Protein AF-A0A259SIK1-F1 (afdb_monomer)

pLDDT: mean 79.28, std 19.84, range [36.91, 98.69]

Mean predicted aligned error: 9.82 Å

Foldseek 3Di:
DDDPPPPDPPVLQDAQEEEEDEDLCALVDPVCNVVSLVLLVVVVVVSVVVNVPGQYEYEYAPEHHGRVSNQVVQVPDPSYHYDYQFQFKFAPDPPPDPPDDDDDDPVDDPPVVPDSPRGDSYDPPDHRIDPCSLLVSLLVSLVVDHQAYEYEYEPPDPTPSSVSSVVNCVVVVRHYDYDYD

Sequence (181 aa):
MGVQEGAVSAKDAAPYRVMVTGGRIYGTDPTHGAEQRTVMLNALRGARARANGRRMVLVHGAASGADAMAARLTEHSHNAEAEAWPALWRRAEPGLFPHNTDGPRVGNLPAYYRDEALFVASHPGRGNYDKRAGFARNEAMLASGVDEVLAFFAEGAANKGTQGAVNSARRLRIPVREYRA

Structure (mmCIF, N/CA/C/O backbone):
data_AF-A0A259SIK1-F1
#
_entry.id   AF-A0A259SIK1-F1
#
loop_
_atom_site.group_PDB
_atom_site.id
_atom_site.type_symbol
_atom_site.label_atom_id
_atom_site.label_alt_id
_atom_site.label_comp_id
_atom_site.label_asym_id
_atom_site.label_entity_id
_atom_site.label_seq_id
_atom_site.pdbx_PDB_ins_code
_atom_site.Cartn_x
_atom_site.Cartn_y
_atom_site.Cartn_z
_atom_site.occupancy
_atom_site.B_iso_or_equiv
_atom_site.auth_seq_id
_atom_site.auth_comp_id
_atom_site.auth_asym_id
_atom_site.auth_atom_id
_atom_site.pdbx_PDB_model_num
ATOM 1 N N . MET A 1 1 ? -30.380 -0.668 37.869 1.00 42.47 1 MET A N 1
ATOM 2 C CA . MET A 1 1 ? -30.028 -0.064 36.567 1.00 42.47 1 MET A CA 1
ATOM 3 C C . MET A 1 1 ? -29.015 -0.979 35.905 1.00 42.47 1 MET A C 1
ATOM 5 O O . MET A 1 1 ? -27.866 -0.983 36.320 1.00 42.47 1 MET A O 1
ATOM 9 N N . GLY A 1 2 ? -29.462 -1.843 34.993 1.00 46.53 2 GLY A N 1
ATOM 10 C CA . GLY A 1 2 ? -28.561 -2.716 34.240 1.00 46.53 2 GLY A CA 1
ATOM 11 C C . GLY A 1 2 ? -27.923 -1.911 33.117 1.00 46.53 2 GLY A C 1
ATOM 12 O O . GLY A 1 2 ? -28.640 -1.373 32.276 1.00 46.53 2 GLY A O 1
ATOM 13 N N . VAL A 1 3 ? -26.600 -1.780 33.141 1.00 46.59 3 VAL A N 1
ATOM 14 C CA . VAL A 1 3 ? -25.844 -1.204 32.029 1.00 46.59 3 VAL A CA 1
ATOM 15 C C . VAL A 1 3 ? -25.947 -2.210 30.886 1.00 46.59 3 VAL A C 1
ATOM 17 O O . VAL A 1 3 ? -25.489 -3.341 31.022 1.00 46.59 3 VAL A O 1
ATOM 20 N N . GLN A 1 4 ? -26.624 -1.842 29.799 1.00 44.25 4 GLN A N 1
ATOM 21 C CA . GLN A 1 4 ? -26.607 -2.642 28.580 1.00 44.25 4 GLN A CA 1
ATOM 22 C C . GLN A 1 4 ? -25.191 -2.564 28.004 1.00 44.25 4 GLN A C 1
ATOM 24 O O . GLN A 1 4 ? -24.782 -1.518 27.501 1.00 44.25 4 GLN A O 1
ATOM 29 N N . GLU A 1 5 ? -24.436 -3.656 28.112 1.00 51.22 5 GLU A N 1
ATOM 30 C CA . GLU A 1 5 ? -23.213 -3.857 27.340 1.00 51.22 5 GLU A CA 1
ATOM 31 C C . GLU A 1 5 ? -23.599 -3.841 25.858 1.00 51.22 5 GLU A C 1
ATOM 33 O O . GLU A 1 5 ? -24.210 -4.774 25.335 1.00 51.22 5 GLU A O 1
ATOM 38 N N . GLY A 1 6 ? -23.327 -2.716 25.195 1.00 55.22 6 GLY A N 1
ATOM 39 C CA . GLY A 1 6 ? -23.571 -2.561 23.770 1.00 55.22 6 GLY A CA 1
ATOM 40 C C . GLY A 1 6 ? -22.741 -3.584 23.008 1.00 55.22 6 GLY A C 1
ATOM 41 O O . GLY A 1 6 ? -21.514 -3.563 23.082 1.00 55.22 6 GLY A O 1
ATOM 42 N N . ALA A 1 7 ? -23.411 -4.484 22.289 1.00 57.06 7 ALA A N 1
ATOM 43 C CA . ALA A 1 7 ? -22.756 -5.444 21.416 1.00 57.06 7 ALA A CA 1
ATOM 44 C C . ALA A 1 7 ? -21.836 -4.695 20.440 1.00 57.06 7 ALA A C 1
ATOM 46 O O . ALA A 1 7 ? -22.297 -3.932 19.589 1.00 57.06 7 ALA A O 1
ATOM 47 N N . VAL A 1 8 ? -20.528 -4.898 20.586 1.00 59.31 8 VAL A N 1
ATOM 48 C CA . VAL A 1 8 ? -19.526 -4.405 19.641 1.00 59.31 8 VAL A CA 1
ATOM 49 C C . VAL A 1 8 ? -19.845 -5.034 18.283 1.00 59.31 8 VAL A C 1
ATOM 51 O O . VAL A 1 8 ? -19.980 -6.254 18.178 1.00 59.31 8 VAL A O 1
ATOM 54 N N . SER A 1 9 ? -20.029 -4.211 17.248 1.00 62.41 9 SER A N 1
ATOM 55 C CA . SER A 1 9 ? -20.343 -4.694 15.899 1.00 62.41 9 SER A CA 1
ATOM 56 C C . SER A 1 9 ? -19.283 -5.697 15.435 1.00 62.41 9 SER A C 1
ATOM 58 O O . SER A 1 9 ? -18.095 -5.514 15.690 1.00 62.41 9 SER A O 1
ATOM 60 N N . ALA A 1 10 ? -19.674 -6.734 14.685 1.00 61.47 10 ALA A N 1
ATOM 61 C CA . ALA A 1 10 ? -18.731 -7.710 14.125 1.00 61.47 10 ALA A CA 1
ATOM 62 C C . ALA A 1 10 ? -17.601 -7.050 13.302 1.00 61.47 10 ALA A C 1
ATOM 64 O O . ALA A 1 10 ? -16.490 -7.573 13.224 1.00 61.47 10 ALA A O 1
ATOM 65 N N . LYS A 1 11 ? -17.860 -5.864 12.732 1.00 61.16 11 LYS A N 1
ATOM 66 C CA . LYS A 1 11 ? -16.856 -5.059 12.024 1.00 61.16 11 LYS A CA 1
ATOM 67 C C . LYS A 1 11 ? -15.811 -4.445 12.962 1.00 61.16 11 LYS A C 1
ATOM 69 O O . LYS A 1 11 ? -14.654 -4.322 12.574 1.00 61.16 11 LYS A O 1
ATOM 74 N N . ASP A 1 12 ? -16.200 -4.099 14.182 1.00 66.69 12 ASP A N 1
ATOM 75 C CA . ASP A 1 12 ? -15.312 -3.516 15.190 1.00 66.69 12 ASP A CA 1
ATOM 76 C C . ASP A 1 12 ? -14.442 -4.587 15.869 1.00 66.69 12 ASP A C 1
ATOM 78 O O . ASP A 1 12 ? -13.362 -4.277 16.365 1.00 66.69 12 ASP A O 1
ATOM 82 N N . ALA A 1 13 ? -14.858 -5.859 15.812 1.00 76.62 13 ALA A N 1
ATOM 83 C CA . ALA A 1 13 ? -14.051 -7.005 16.237 1.00 76.62 13 ALA A CA 1
ATOM 84 C C . ALA A 1 13 ? -13.042 -7.477 15.167 1.00 76.62 13 ALA A C 1
ATOM 86 O O . ALA A 1 13 ? -11.992 -8.027 15.503 1.00 76.62 13 ALA A O 1
ATOM 87 N N . ALA A 1 14 ? -13.333 -7.272 13.877 1.00 89.38 14 ALA A N 1
ATOM 88 C CA . ALA A 1 14 ? -12.441 -7.661 12.784 1.00 89.38 14 ALA A CA 1
ATOM 89 C C . ALA A 1 14 ? -11.172 -6.784 12.739 1.00 89.38 14 ALA A C 1
ATOM 91 O O . ALA A 1 14 ? -11.235 -5.599 13.079 1.00 89.38 14 ALA A O 1
ATOM 92 N N . PRO A 1 15 ? -10.019 -7.289 12.265 1.00 94.69 15 PRO A N 1
ATOM 93 C CA . PRO A 1 15 ? -8.841 -6.449 12.054 1.00 94.69 15 PRO A CA 1
ATOM 94 C C . PRO A 1 15 ? -9.105 -5.337 11.027 1.00 94.69 15 PRO A C 1
ATOM 96 O O . PRO A 1 15 ? -9.876 -5.532 10.090 1.00 94.69 15 PRO A O 1
ATOM 99 N N . TYR A 1 16 ? -8.452 -4.185 11.188 1.00 96.75 16 TYR A N 1
ATOM 100 C CA . TYR A 1 16 ? -8.441 -3.104 10.201 1.00 96.75 16 TYR A CA 1
ATOM 101 C C . TYR A 1 16 ? -7.415 -3.417 9.107 1.00 96.75 16 TYR A C 1
ATOM 103 O O . TYR A 1 16 ? -6.210 -3.455 9.375 1.00 96.75 16 TYR A O 1
ATOM 111 N N . ARG A 1 17 ? -7.882 -3.690 7.888 1.00 97.56 17 ARG A N 1
ATOM 112 C CA . ARG A 1 17 ? -7.053 -4.197 6.785 1.00 97.56 17 ARG A CA 1
ATOM 113 C C . ARG A 1 17 ? -6.633 -3.048 5.872 1.00 97.56 17 ARG A C 1
ATOM 115 O O . ARG A 1 17 ? -7.459 -2.441 5.201 1.00 97.56 17 ARG A O 1
ATOM 122 N N . VAL A 1 18 ? -5.340 -2.755 5.824 1.00 98.25 18 VAL A N 1
ATOM 123 C CA . VAL A 1 18 ? -4.769 -1.644 5.055 1.00 98.25 18 VAL A CA 1
ATOM 124 C C . VAL A 1 18 ? -3.946 -2.214 3.918 1.00 98.25 18 VAL A C 1
ATOM 126 O O . VAL A 1 18 ? -2.918 -2.843 4.154 1.00 98.25 18 VAL A O 1
ATOM 129 N N . MET A 1 19 ? -4.365 -1.978 2.679 1.00 98.19 19 MET A N 1
ATOM 130 C CA . MET A 1 19 ? -3.553 -2.340 1.525 1.00 98.19 19 MET A CA 1
ATOM 131 C C . MET A 1 19 ? -2.485 -1.279 1.270 1.00 98.19 19 MET A C 1
ATOM 133 O O . MET A 1 19 ? -2.803 -0.107 1.077 1.00 98.19 19 MET A O 1
ATOM 137 N N . VAL A 1 20 ? -1.224 -1.695 1.187 1.00 98.00 20 VAL A N 1
ATOM 138 C CA . VAL A 1 20 ? -0.126 -0.864 0.692 1.00 98.00 20 VAL A CA 1
ATOM 139 C C . VAL A 1 20 ? 0.267 -1.294 -0.709 1.00 98.00 20 VAL A C 1
ATOM 141 O O . VAL A 1 20 ? 0.410 -2.477 -1.019 1.00 98.00 20 VAL A O 1
ATOM 144 N N . THR A 1 21 ? 0.473 -0.300 -1.565 1.00 96.50 21 THR A N 1
ATOM 145 C CA . THR A 1 21 ? 1.052 -0.492 -2.888 1.00 96.50 21 THR A CA 1
ATOM 146 C C . THR A 1 21 ? 1.918 0.701 -3.254 1.00 96.50 21 THR A C 1
ATOM 148 O O . THR A 1 21 ? 1.596 1.840 -2.914 1.00 96.50 21 THR A O 1
ATOM 151 N N . GLY A 1 22 ? 3.015 0.474 -3.970 1.00 94.81 22 GLY A N 1
ATOM 152 C CA . GLY A 1 22 ? 3.790 1.587 -4.493 1.00 94.81 22 GLY A CA 1
ATOM 153 C C . GLY A 1 22 ? 4.872 1.227 -5.495 1.00 94.81 22 GLY A C 1
ATOM 154 O O . GLY A 1 22 ? 5.006 0.087 -5.946 1.00 94.81 22 GLY A O 1
ATOM 155 N N . GLY A 1 23 ? 5.626 2.253 -5.886 1.00 89.69 23 GLY A N 1
ATOM 156 C CA . GLY A 1 23 ? 6.728 2.123 -6.832 1.00 89.69 23 GLY A CA 1
ATOM 157 C C . GLY A 1 23 ? 7.818 1.170 -6.329 1.00 89.69 23 GLY A C 1
ATOM 158 O O . GLY A 1 23 ? 8.194 1.186 -5.159 1.00 89.69 23 GLY A O 1
ATOM 159 N N . ARG A 1 24 ? 8.389 0.372 -7.239 1.00 88.06 24 ARG A N 1
ATOM 160 C CA . ARG A 1 24 ? 9.464 -0.586 -6.908 1.00 88.06 24 ARG A CA 1
ATOM 161 C C . ARG A 1 24 ? 10.796 0.048 -6.525 1.00 88.06 24 ARG A C 1
ATOM 163 O O . ARG A 1 24 ? 11.641 -0.646 -5.968 1.00 88.06 24 ARG A O 1
ATOM 170 N N . ILE A 1 25 ? 10.953 1.327 -6.857 1.00 87.31 25 ILE A N 1
ATOM 171 C CA . ILE A 1 25 ? 12.108 2.152 -6.499 1.00 87.31 25 ILE A CA 1
ATOM 172 C C . ILE A 1 25 ? 11.840 3.031 -5.265 1.00 87.31 25 ILE A C 1
ATOM 174 O O . ILE A 1 25 ? 12.717 3.761 -4.819 1.00 87.31 25 ILE A O 1
ATOM 178 N N . TYR A 1 26 ? 10.616 2.998 -4.723 1.00 90.75 26 TYR A N 1
ATOM 179 C CA . TYR A 1 26 ? 10.244 3.817 -3.574 1.00 90.75 26 TYR A CA 1
ATOM 180 C C . TYR A 1 26 ? 11.059 3.380 -2.356 1.00 90.75 26 TYR A C 1
ATOM 182 O O . TYR A 1 26 ? 10.999 2.223 -1.946 1.00 90.75 26 TYR A O 1
ATOM 190 N N . GLY A 1 27 ? 11.837 4.292 -1.791 1.00 87.81 27 GLY A N 1
ATOM 191 C CA . GLY A 1 27 ? 12.713 4.042 -0.659 1.00 87.81 27 GLY A CA 1
ATOM 192 C C . GLY A 1 27 ? 14.065 3.429 -0.995 1.00 87.81 27 GLY A C 1
ATOM 193 O O . GLY A 1 27 ? 14.837 3.163 -0.077 1.00 87.81 27 GLY A O 1
ATOM 194 N N . THR A 1 28 ? 14.343 3.162 -2.273 1.00 84.75 28 THR A N 1
ATOM 195 C CA . THR A 1 28 ? 15.639 2.623 -2.714 1.00 84.75 28 THR A CA 1
ATOM 196 C C . THR A 1 28 ? 16.568 3.705 -3.249 1.00 84.75 28 THR A C 1
ATOM 198 O O . THR A 1 28 ? 17.759 3.457 -3.402 1.00 84.75 28 THR A O 1
ATOM 201 N N . ASP A 1 29 ? 16.024 4.878 -3.572 1.00 81.00 29 ASP A N 1
ATOM 202 C CA . ASP A 1 29 ? 16.793 6.040 -3.999 1.00 81.00 29 ASP A CA 1
ATOM 203 C C . ASP A 1 29 ? 17.518 6.664 -2.787 1.00 81.00 29 ASP A C 1
ATOM 205 O O . ASP A 1 29 ? 16.850 7.024 -1.813 1.00 81.00 29 ASP A O 1
ATOM 209 N N . PRO A 1 30 ? 18.857 6.803 -2.801 1.00 79.25 30 PRO A N 1
ATOM 210 C CA . PRO A 1 30 ? 19.589 7.452 -1.715 1.00 79.25 30 PRO A CA 1
ATOM 211 C C . PRO A 1 30 ? 19.238 8.937 -1.541 1.00 79.25 30 PRO A C 1
ATOM 213 O O . PRO A 1 30 ? 19.401 9.458 -0.440 1.00 79.25 30 PRO A O 1
ATOM 216 N N . THR A 1 31 ? 18.749 9.612 -2.583 1.00 84.06 31 THR A N 1
ATOM 217 C CA . THR A 1 31 ? 18.378 11.031 -2.531 1.00 84.06 31 THR A CA 1
ATOM 218 C C . THR A 1 31 ? 17.035 11.235 -1.832 1.00 84.06 31 THR A C 1
ATOM 220 O O . THR A 1 31 ? 16.928 12.091 -0.958 1.00 84.06 31 THR A O 1
ATOM 223 N N . HIS A 1 32 ? 16.030 10.415 -2.154 1.00 86.44 32 HIS A N 1
ATOM 224 C CA . HIS A 1 32 ? 14.650 10.600 -1.676 1.00 86.44 32 HIS A CA 1
ATOM 225 C C . HIS A 1 32 ? 14.226 9.590 -0.596 1.00 86.44 32 HIS A C 1
ATOM 227 O O . HIS A 1 32 ? 13.188 9.742 0.047 1.00 86.44 32 HIS A O 1
ATOM 233 N N . GLY A 1 33 ? 15.023 8.549 -0.337 1.00 88.94 33 GLY A N 1
ATOM 234 C CA . GLY A 1 33 ? 14.618 7.416 0.498 1.00 88.94 33 GLY A CA 1
ATOM 235 C C . GLY A 1 33 ? 14.275 7.775 1.948 1.00 88.94 33 GLY A C 1
ATOM 236 O O . GLY A 1 33 ? 13.360 7.186 2.529 1.00 88.94 33 GLY A O 1
ATOM 237 N N . ALA A 1 34 ? 14.963 8.760 2.536 1.00 91.44 34 ALA A N 1
ATOM 238 C CA . ALA A 1 34 ? 14.685 9.226 3.897 1.00 91.44 34 ALA A CA 1
ATOM 239 C C . ALA A 1 34 ? 13.334 9.958 4.000 1.00 91.44 34 ALA A C 1
ATOM 241 O O . ALA A 1 34 ? 12.558 9.718 4.934 1.00 91.44 34 ALA A O 1
ATOM 242 N N . GLU A 1 35 ? 13.028 10.807 3.019 1.00 94.12 35 GLU A N 1
ATOM 243 C CA . GLU A 1 35 ? 11.737 11.484 2.904 1.00 94.12 35 GLU A CA 1
ATOM 244 C C . GLU A 1 35 ? 10.618 10.467 2.664 1.00 94.12 35 GLU A C 1
ATOM 246 O O . GLU A 1 35 ? 9.655 10.404 3.429 1.00 94.12 35 GLU A O 1
ATOM 251 N N . GLN A 1 36 ? 10.797 9.582 1.685 1.00 95.12 36 GLN A N 1
ATOM 252 C CA . GLN A 1 36 ? 9.853 8.518 1.340 1.00 95.12 36 GLN A CA 1
ATOM 253 C C . GLN A 1 36 ? 9.518 7.620 2.538 1.00 95.12 36 GLN A C 1
ATOM 255 O O . GLN A 1 36 ? 8.347 7.281 2.762 1.00 95.12 36 GLN A O 1
ATOM 260 N N . ARG A 1 37 ? 10.523 7.285 3.360 1.00 95.00 37 ARG A N 1
ATOM 261 C CA . ARG A 1 37 ? 10.342 6.559 4.626 1.00 95.00 37 ARG A CA 1
ATOM 262 C C . ARG A 1 37 ? 9.523 7.359 5.636 1.00 95.00 37 ARG A C 1
ATOM 264 O O . ARG A 1 37 ? 8.663 6.790 6.306 1.00 95.00 37 ARG A O 1
ATOM 271 N N . THR A 1 38 ? 9.772 8.659 5.751 1.00 95.69 38 THR A N 1
ATOM 272 C CA . THR A 1 38 ? 9.038 9.553 6.660 1.00 95.69 38 THR A CA 1
ATOM 273 C C . THR A 1 38 ? 7.571 9.673 6.252 1.00 95.69 38 THR A C 1
ATOM 275 O O . THR A 1 38 ? 6.678 9.522 7.090 1.00 95.69 38 THR A O 1
ATOM 278 N N . VAL A 1 39 ? 7.305 9.849 4.956 1.00 96.94 39 VAL A N 1
ATOM 279 C CA . VAL A 1 39 ? 5.952 9.865 4.388 1.00 96.94 39 VAL A CA 1
ATOM 280 C C . VAL A 1 39 ? 5.226 8.551 4.676 1.00 96.94 39 VAL A C 1
ATOM 282 O O . VAL A 1 39 ? 4.090 8.568 5.156 1.00 96.94 39 VAL A O 1
ATOM 285 N N . MET A 1 40 ? 5.889 7.409 4.473 1.00 97.19 40 MET A N 1
ATOM 286 C CA . MET A 1 40 ? 5.306 6.101 4.767 1.00 97.19 40 MET A CA 1
ATOM 287 C C . MET A 1 40 ? 4.998 5.914 6.256 1.00 97.19 40 MET A C 1
ATOM 289 O O . MET A 1 40 ? 3.900 5.480 6.600 1.00 97.19 40 MET A O 1
ATOM 293 N N . LEU A 1 41 ? 5.916 6.289 7.150 1.00 96.00 41 LEU A N 1
ATOM 294 C CA . LEU A 1 41 ? 5.683 6.239 8.595 1.00 96.00 41 LEU A CA 1
ATOM 295 C C . LEU A 1 41 ? 4.464 7.068 9.010 1.00 96.00 41 LEU A C 1
ATOM 297 O O . LEU A 1 41 ? 3.631 6.598 9.786 1.00 96.00 41 LEU A O 1
ATOM 301 N N . ASN A 1 42 ? 4.329 8.283 8.480 1.00 97.06 42 ASN A N 1
ATOM 302 C CA . ASN A 1 42 ? 3.189 9.147 8.777 1.00 97.06 42 ASN A CA 1
ATOM 303 C C . ASN A 1 42 ? 1.876 8.569 8.230 1.00 97.06 42 ASN A C 1
ATOM 305 O O . ASN A 1 42 ? 0.856 8.596 8.922 1.00 97.06 42 ASN A O 1
ATOM 309 N N . ALA A 1 43 ? 1.902 7.985 7.031 1.00 97.81 43 ALA A N 1
ATOM 310 C CA . ALA A 1 43 ? 0.748 7.311 6.446 1.00 97.81 43 ALA A CA 1
ATOM 311 C C . ALA A 1 43 ? 0.289 6.108 7.292 1.00 97.81 43 ALA A C 1
ATOM 313 O O . ALA A 1 43 ? -0.899 6.001 7.606 1.00 97.81 43 ALA A O 1
ATOM 314 N N . LEU A 1 44 ? 1.227 5.257 7.727 1.00 96.25 44 LEU A N 1
ATOM 315 C CA . LEU A 1 44 ? 0.952 4.101 8.588 1.00 96.25 44 LEU A CA 1
ATOM 316 C C . LEU A 1 44 ? 0.429 4.522 9.968 1.00 96.25 44 LEU A C 1
ATOM 318 O O . LEU A 1 44 ? -0.531 3.937 10.464 1.00 96.25 44 LEU A O 1
ATOM 322 N N . ARG A 1 45 ? 0.984 5.582 10.571 1.00 95.44 45 ARG A N 1
ATOM 323 C CA . ARG A 1 45 ? 0.454 6.166 11.818 1.00 95.44 45 ARG A CA 1
ATOM 324 C C . ARG A 1 45 ? -0.974 6.677 11.646 1.00 95.44 45 ARG A C 1
ATOM 326 O O . ARG A 1 45 ? -1.821 6.430 12.500 1.00 95.44 45 ARG A O 1
ATOM 333 N N . GLY A 1 46 ? -1.260 7.343 10.529 1.00 96.75 46 GLY A N 1
ATOM 334 C CA . GLY A 1 46 ? -2.613 7.783 10.201 1.00 96.75 46 GLY A CA 1
ATOM 335 C C . GLY A 1 46 ? -3.584 6.609 10.055 1.00 96.75 46 GLY A C 1
ATOM 336 O O . GLY A 1 46 ? -4.700 6.675 10.566 1.00 96.75 46 GLY A O 1
ATOM 337 N N . ALA A 1 47 ? -3.164 5.531 9.389 1.00 96.25 47 ALA A N 1
ATOM 338 C CA . ALA A 1 47 ? -3.965 4.313 9.255 1.00 96.25 47 ALA A CA 1
ATOM 339 C C . ALA A 1 47 ? -4.217 3.655 10.613 1.00 96.25 47 ALA A C 1
ATOM 341 O O . ALA A 1 47 ? -5.341 3.279 10.932 1.00 96.25 47 ALA A O 1
ATOM 342 N N . ARG A 1 48 ? -3.199 3.631 11.475 1.00 94.38 48 ARG A N 1
ATOM 343 C CA . ARG A 1 48 ? -3.325 3.143 12.845 1.00 94.38 48 ARG A CA 1
ATOM 344 C C . ARG A 1 48 ? -4.314 3.956 13.678 1.00 94.38 48 ARG A C 1
ATOM 346 O O . ARG A 1 48 ? -5.099 3.368 14.415 1.00 94.38 48 ARG A O 1
ATOM 353 N N . ALA A 1 49 ? -4.306 5.280 13.550 1.00 94.69 49 ALA A N 1
ATOM 354 C CA . ALA A 1 49 ? -5.296 6.126 14.212 1.00 94.69 49 ALA A CA 1
ATOM 355 C C . ALA A 1 49 ? -6.723 5.789 13.740 1.00 94.69 49 ALA A C 1
ATOM 357 O O . ALA A 1 49 ? -7.630 5.677 14.558 1.00 94.69 49 ALA A O 1
ATOM 358 N N . ARG A 1 50 ? -6.910 5.535 12.436 1.00 94.94 50 ARG A N 1
ATOM 359 C CA . ARG A 1 50 ? -8.203 5.114 11.863 1.00 94.94 50 ARG A CA 1
ATOM 360 C C . ARG A 1 50 ? -8.625 3.700 12.252 1.00 94.94 50 ARG A C 1
ATOM 362 O O . ARG A 1 50 ? -9.821 3.442 12.329 1.00 94.94 50 ARG A O 1
ATOM 369 N N . ALA A 1 51 ? -7.675 2.814 12.546 1.00 93.44 51 ALA A N 1
ATOM 370 C CA . ALA A 1 51 ? -7.969 1.495 13.098 1.00 93.44 51 ALA A CA 1
ATOM 371 C C . ALA A 1 51 ? -8.627 1.576 14.488 1.00 93.44 51 ALA A C 1
ATOM 373 O O . ALA A 1 51 ? -9.250 0.609 14.910 1.00 93.44 51 ALA A O 1
ATOM 374 N N . ASN A 1 52 ? -8.511 2.709 15.196 1.00 92.19 52 ASN A N 1
ATOM 375 C CA . ASN A 1 52 ? -9.188 2.972 16.469 1.00 92.19 52 ASN A CA 1
ATOM 376 C C . ASN A 1 52 ? -9.019 1.832 17.498 1.00 92.19 52 ASN A C 1
ATOM 378 O O . ASN A 1 52 ? -9.982 1.308 18.048 1.00 92.19 52 ASN A O 1
ATOM 382 N N . GLY A 1 53 ? -7.775 1.384 17.696 1.00 90.31 53 GLY A N 1
ATOM 383 C CA . GLY A 1 53 ? -7.440 0.292 18.619 1.00 90.31 53 GLY A CA 1
ATOM 384 C C . GLY A 1 53 ? -7.587 -1.122 18.043 1.00 90.31 53 GLY A C 1
ATOM 385 O O . GLY A 1 53 ? -6.993 -2.052 18.592 1.00 90.31 53 GLY A O 1
ATOM 386 N N . ARG A 1 54 ? -8.273 -1.297 16.904 1.00 92.50 54 ARG A N 1
ATOM 387 C CA . ARG A 1 54 ? -8.340 -2.587 16.199 1.00 92.50 54 ARG A CA 1
ATOM 388 C C . ARG A 1 54 ? -6.940 -3.030 15.771 1.00 92.50 54 ARG A C 1
ATOM 390 O O . ARG A 1 54 ? -6.094 -2.215 15.382 1.00 92.50 54 ARG A O 1
ATOM 397 N N . ARG A 1 55 ? -6.702 -4.344 15.808 1.00 94.19 55 ARG A N 1
ATOM 398 C CA . ARG A 1 55 ? -5.510 -4.960 15.209 1.00 94.19 55 ARG A CA 1
ATOM 399 C C . ARG A 1 55 ? -5.411 -4.540 13.748 1.00 94.19 55 ARG A C 1
ATOM 401 O O . ARG A 1 55 ? -6.406 -4.607 13.033 1.00 94.19 55 ARG A O 1
ATOM 408 N N . MET A 1 56 ? -4.234 -4.108 13.309 1.00 95.44 56 MET A N 1
ATOM 409 C CA . MET A 1 56 ? -4.022 -3.689 11.922 1.00 95.44 56 MET A CA 1
ATOM 410 C C . MET A 1 56 ? -3.392 -4.828 11.120 1.00 95.44 56 MET A C 1
ATOM 412 O O . MET A 1 56 ? -2.437 -5.443 11.583 1.00 95.44 56 MET A O 1
ATOM 416 N N . VAL A 1 57 ? -3.895 -5.086 9.917 1.00 96.56 57 VAL A N 1
ATOM 417 C CA . VAL A 1 57 ? -3.286 -6.030 8.970 1.00 96.56 57 VAL A CA 1
ATOM 418 C C . VAL A 1 57 ? -2.849 -5.255 7.743 1.00 96.56 57 VAL A C 1
ATOM 420 O O . VAL A 1 57 ? -3.675 -4.667 7.047 1.00 96.56 57 VAL A O 1
ATOM 423 N N . LEU A 1 58 ? -1.548 -5.235 7.492 1.00 97.19 58 LEU A N 1
ATOM 424 C CA . LEU A 1 58 ? -0.949 -4.591 6.341 1.00 97.19 58 LEU A CA 1
ATOM 425 C C . LEU A 1 58 ? -0.891 -5.573 5.167 1.00 97.19 58 LEU A C 1
ATOM 427 O O . LEU A 1 58 ? -0.012 -6.427 5.104 1.00 97.19 58 LEU A O 1
ATOM 431 N N . VAL A 1 59 ? -1.808 -5.432 4.218 1.00 96.88 59 VAL A N 1
ATOM 432 C CA . VAL A 1 59 ? -1.862 -6.251 3.004 1.00 96.88 59 VAL A CA 1
ATOM 433 C C . VAL A 1 59 ? -0.926 -5.646 1.956 1.00 96.88 59 VAL A C 1
ATOM 435 O O . VAL A 1 59 ? -1.092 -4.488 1.576 1.00 96.88 59 VAL A O 1
ATOM 438 N N . HIS A 1 60 ? 0.068 -6.388 1.471 1.00 94.62 60 HIS A N 1
ATOM 439 C CA . HIS A 1 60 ? 1.036 -5.860 0.501 1.00 94.62 60 HIS A CA 1
ATOM 440 C C . HIS A 1 60 ? 1.477 -6.908 -0.522 1.00 94.62 60 HIS A C 1
ATOM 442 O O . HIS A 1 60 ? 1.278 -8.104 -0.355 1.00 94.62 60 HIS A O 1
ATOM 448 N N . GLY A 1 61 ? 2.116 -6.466 -1.603 1.00 89.75 61 GLY A N 1
ATOM 449 C CA . GLY A 1 61 ? 2.458 -7.317 -2.740 1.00 89.75 61 GLY A CA 1
ATOM 450 C C . GLY A 1 61 ? 3.766 -8.072 -2.708 1.00 89.75 61 GLY A C 1
ATOM 451 O O . GLY A 1 61 ? 4.158 -8.605 -3.748 1.00 89.75 61 GLY A O 1
ATOM 452 N N . ALA A 1 62 ? 4.493 -7.992 -1.594 1.00 88.12 62 ALA A N 1
ATOM 453 C CA . ALA A 1 62 ? 5.874 -8.458 -1.471 1.00 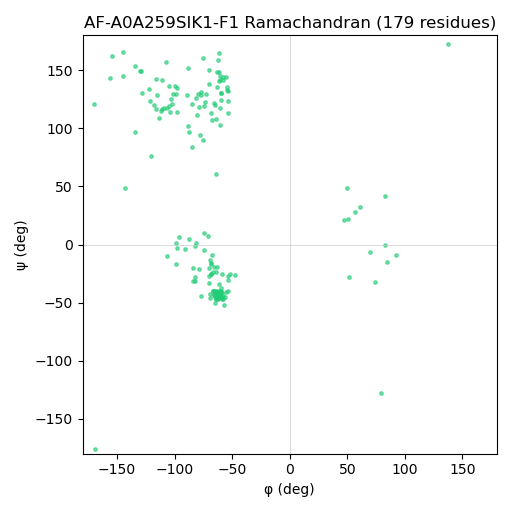88.12 62 ALA A CA 1
ATOM 454 C C . ALA A 1 62 ? 6.835 -7.942 -2.569 1.00 88.12 62 ALA A C 1
ATOM 456 O O . ALA A 1 62 ? 7.873 -8.549 -2.832 1.00 88.12 62 ALA A O 1
ATOM 457 N N . ALA A 1 63 ? 6.511 -6.831 -3.244 1.00 86.88 63 ALA A N 1
ATOM 458 C CA . ALA A 1 63 ? 7.413 -6.229 -4.218 1.00 86.88 63 ALA A CA 1
ATOM 459 C C . ALA A 1 63 ? 8.572 -5.492 -3.521 1.00 86.88 63 ALA A C 1
ATOM 461 O O . ALA A 1 63 ? 8.479 -5.100 -2.359 1.00 86.88 63 ALA A O 1
ATOM 462 N N . SER A 1 64 ? 9.664 -5.248 -4.251 1.00 88.31 64 SER A N 1
ATOM 463 C CA . SER A 1 64 ? 10.676 -4.287 -3.804 1.00 88.31 64 SER A CA 1
ATOM 464 C C . SER A 1 64 ? 10.075 -2.881 -3.671 1.00 88.31 64 SER A C 1
ATOM 466 O O . SER A 1 64 ? 9.012 -2.590 -4.224 1.00 88.31 64 SER A O 1
ATOM 468 N N . GLY A 1 65 ? 10.784 -1.993 -2.979 1.00 92.38 65 GLY A N 1
ATOM 469 C CA . GLY A 1 65 ? 10.374 -0.603 -2.808 1.00 92.38 65 GLY A CA 1
ATOM 470 C C . GLY A 1 65 ? 9.310 -0.440 -1.724 1.00 92.38 65 GLY A C 1
ATOM 471 O O . GLY A 1 65 ? 9.499 -0.921 -0.607 1.00 92.38 65 GLY A O 1
ATOM 472 N N . ALA A 1 66 ? 8.191 0.216 -2.051 1.00 95.00 66 ALA A N 1
ATOM 473 C CA . ALA A 1 66 ? 7.162 0.583 -1.074 1.00 95.00 66 ALA A CA 1
ATOM 474 C C . ALA A 1 66 ? 6.611 -0.617 -0.284 1.00 95.00 66 ALA A C 1
ATOM 476 O O . ALA A 1 66 ? 6.513 -0.544 0.937 1.00 95.00 66 ALA A O 1
ATOM 477 N N . ASP A 1 67 ? 6.294 -1.728 -0.956 1.00 94.00 67 ASP A N 1
ATOM 478 C CA . ASP A 1 67 ? 5.739 -2.922 -0.306 1.00 94.00 67 ASP A CA 1
ATOM 479 C C . ASP A 1 67 ? 6.732 -3.503 0.722 1.00 94.00 67 ASP A C 1
ATOM 481 O O . ASP A 1 67 ? 6.354 -3.794 1.855 1.00 94.00 67 ASP A O 1
ATOM 485 N N . ALA A 1 68 ? 8.011 -3.636 0.350 1.00 91.69 68 ALA A N 1
ATOM 486 C CA . ALA A 1 68 ? 9.066 -4.122 1.241 1.00 91.69 68 ALA A CA 1
ATOM 487 C C . ALA A 1 68 ? 9.349 -3.154 2.399 1.00 91.69 68 ALA A C 1
ATOM 489 O O . ALA A 1 68 ? 9.566 -3.588 3.530 1.00 91.69 68 ALA A O 1
ATOM 490 N N . MET A 1 69 ? 9.340 -1.844 2.137 1.00 94.62 69 MET A N 1
ATOM 491 C CA . MET A 1 69 ? 9.501 -0.838 3.186 1.00 94.62 69 MET A CA 1
ATOM 492 C C . MET A 1 69 ? 8.354 -0.919 4.197 1.00 94.62 69 MET A C 1
ATOM 494 O O . MET A 1 69 ? 8.608 -0.940 5.398 1.00 94.62 69 MET A O 1
ATOM 498 N N . ALA A 1 70 ? 7.110 -1.005 3.729 1.00 95.38 70 ALA A N 1
ATOM 499 C CA . ALA A 1 70 ? 5.944 -1.047 4.601 1.00 95.38 70 ALA A CA 1
ATOM 500 C C . ALA A 1 70 ? 5.914 -2.316 5.462 1.00 95.38 70 ALA A C 1
ATOM 502 O O . ALA A 1 70 ? 5.632 -2.227 6.659 1.00 95.38 70 ALA A O 1
ATOM 503 N N . ALA A 1 71 ? 6.277 -3.467 4.886 1.00 92.88 71 ALA A N 1
ATOM 504 C CA . ALA A 1 71 ? 6.442 -4.716 5.627 1.00 92.88 71 ALA A CA 1
ATOM 505 C C . ALA A 1 71 ? 7.467 -4.561 6.766 1.00 92.88 71 ALA A C 1
ATOM 507 O O . ALA A 1 71 ? 7.117 -4.759 7.928 1.00 92.88 71 ALA A O 1
ATOM 508 N N . ARG A 1 72 ? 8.677 -4.063 6.468 1.00 91.94 72 ARG A N 1
ATOM 509 C CA . ARG A 1 72 ? 9.731 -3.819 7.477 1.00 91.94 72 ARG A CA 1
ATOM 510 C C . ARG A 1 72 ? 9.307 -2.836 8.568 1.00 91.94 72 ARG A C 1
ATOM 512 O O . ARG A 1 72 ? 9.620 -3.020 9.737 1.00 91.94 72 ARG A O 1
ATOM 519 N N . LEU A 1 73 ? 8.596 -1.766 8.208 1.00 91.69 73 LEU A N 1
ATOM 520 C CA . LEU A 1 73 ? 8.089 -0.800 9.191 1.00 91.69 73 LEU A CA 1
ATOM 521 C C . LEU 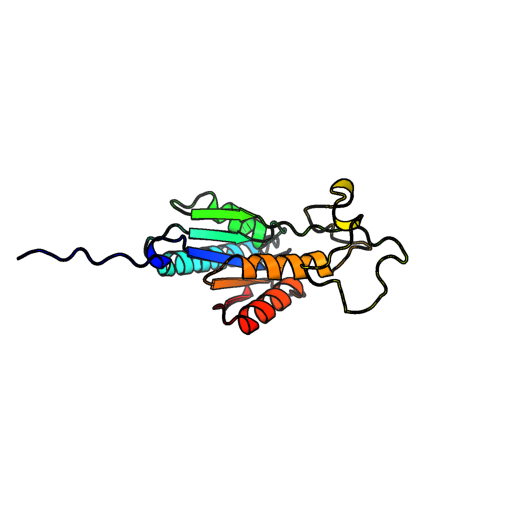A 1 73 ? 6.994 -1.404 10.089 1.00 91.69 73 LEU A C 1
ATOM 523 O O . LEU A 1 73 ? 6.812 -0.957 11.224 1.00 91.69 73 LEU A O 1
ATOM 527 N N . THR A 1 74 ? 6.287 -2.423 9.603 1.00 89.62 74 THR A N 1
ATOM 528 C CA . THR A 1 74 ? 5.229 -3.116 10.347 1.00 89.62 74 THR A CA 1
ATOM 529 C C . THR A 1 74 ? 5.786 -4.177 11.295 1.00 89.62 74 THR A C 1
ATOM 531 O O . THR A 1 74 ? 5.234 -4.331 12.379 1.00 89.62 74 THR A O 1
ATOM 534 N N . GLU A 1 75 ? 6.909 -4.830 10.968 1.00 83.75 75 GLU A N 1
ATOM 535 C CA . GLU A 1 75 ? 7.591 -5.808 11.845 1.00 83.75 75 GLU A CA 1
ATOM 536 C C . GLU A 1 75 ? 7.900 -5.251 13.245 1.00 83.75 75 GLU A C 1
ATOM 538 O O . GLU A 1 75 ? 7.882 -5.979 14.234 1.00 83.75 75 GLU A O 1
ATOM 543 N N . HIS A 1 76 ? 8.136 -3.942 13.345 1.00 77.88 76 HIS A N 1
ATOM 544 C CA . HIS A 1 76 ? 8.438 -3.260 14.605 1.00 77.88 76 HIS A CA 1
ATOM 545 C C . HIS A 1 76 ? 7.217 -2.602 15.271 1.00 77.88 76 HIS A C 1
ATOM 547 O O . HIS A 1 76 ? 7.367 -1.874 16.252 1.00 77.88 76 HIS A O 1
ATOM 553 N N . SER A 1 77 ? 6.007 -2.805 14.743 1.00 80.19 77 SER A N 1
ATOM 554 C CA . SER A 1 77 ? 4.788 -2.155 15.229 1.00 80.19 77 SER A CA 1
ATOM 555 C C . SER A 1 77 ? 3.955 -3.099 16.096 1.00 80.19 77 SER A C 1
ATOM 557 O O . SER A 1 77 ? 3.468 -4.129 15.637 1.00 80.19 77 SER A O 1
ATOM 559 N N . HIS A 1 78 ? 3.708 -2.723 17.354 1.00 76.38 78 HIS A N 1
ATOM 560 C CA . HIS A 1 78 ? 2.829 -3.497 18.232 1.00 76.38 78 HIS A CA 1
ATOM 561 C C . HIS A 1 78 ? 1.387 -3.543 17.698 1.00 76.38 78 HIS A C 1
ATOM 563 O O . HIS A 1 78 ? 0.798 -2.520 17.334 1.00 76.38 78 HIS A O 1
AT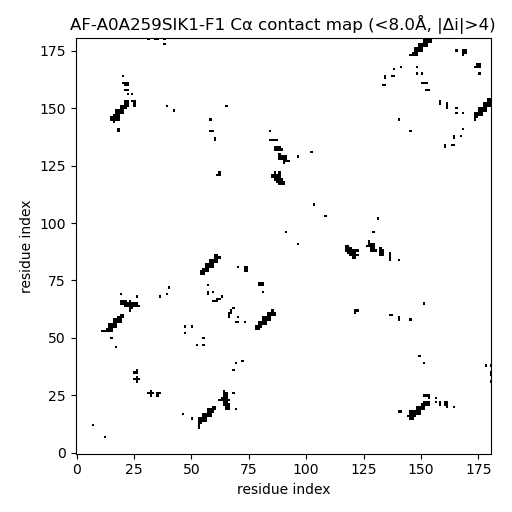OM 569 N N . ASN A 1 79 ? 0.779 -4.734 17.722 1.00 87.19 79 ASN A N 1
ATOM 570 C CA . ASN A 1 79 ? -0.606 -4.969 17.299 1.00 87.19 79 ASN A CA 1
ATOM 571 C C . ASN A 1 79 ? -0.853 -4.625 15.806 1.00 87.19 79 ASN A C 1
ATOM 573 O O . ASN A 1 79 ? -1.941 -4.187 15.419 1.00 87.19 79 ASN A O 1
ATOM 577 N N . ALA A 1 80 ? 0.169 -4.824 14.971 1.00 90.44 80 ALA A N 1
ATOM 578 C CA . ALA A 1 80 ? 0.068 -4.851 13.518 1.00 90.44 80 ALA A CA 1
ATOM 579 C C . ALA A 1 80 ? 0.765 -6.104 12.960 1.00 90.44 80 ALA A C 1
ATOM 581 O O . ALA A 1 80 ? 1.721 -6.591 13.558 1.00 90.44 80 ALA A O 1
ATOM 582 N N . GLU A 1 81 ? 0.293 -6.628 11.832 1.00 93.44 81 GLU A N 1
ATOM 583 C CA . GLU A 1 81 ? 0.951 -7.721 11.103 1.00 93.44 81 GLU A CA 1
ATOM 584 C C . GLU A 1 81 ? 1.015 -7.424 9.606 1.00 93.44 81 GLU A C 1
ATOM 586 O O . GLU A 1 81 ? 0.174 -6.687 9.092 1.00 93.44 81 GLU A O 1
ATOM 591 N N . ALA A 1 82 ? 1.996 -7.997 8.909 1.00 92.81 82 ALA A N 1
ATOM 592 C CA . ALA A 1 82 ? 2.104 -7.906 7.458 1.00 92.81 82 ALA A CA 1
ATOM 593 C C . ALA A 1 82 ? 1.597 -9.196 6.799 1.00 92.81 82 ALA A C 1
ATOM 595 O O . ALA A 1 82 ? 2.024 -10.293 7.148 1.00 92.81 82 ALA A O 1
ATOM 596 N N . GLU A 1 83 ? 0.704 -9.049 5.825 1.00 93.12 83 GLU A N 1
ATOM 597 C CA . GLU A 1 83 ? 0.144 -10.132 5.023 1.00 93.12 83 GLU A CA 1
ATOM 598 C C . GLU A 1 83 ? 0.627 -9.970 3.576 1.00 93.12 83 GLU A C 1
ATOM 600 O O . GLU A 1 83 ? 0.238 -9.039 2.861 1.00 93.12 83 GLU A O 1
ATOM 605 N N . ALA A 1 84 ? 1.517 -10.866 3.155 1.00 89.00 84 ALA A N 1
ATOM 606 C CA . ALA A 1 84 ? 2.175 -10.808 1.858 1.00 89.00 84 ALA A CA 1
ATOM 607 C C . ALA A 1 84 ? 1.382 -11.553 0.773 1.00 89.00 84 ALA A C 1
ATOM 609 O O . ALA A 1 84 ? 1.083 -12.736 0.902 1.00 89.00 84 ALA A O 1
ATOM 610 N N . TRP A 1 85 ? 1.130 -10.872 -0.342 1.00 88.31 85 TRP A N 1
ATOM 611 C CA . TRP A 1 85 ? 0.467 -11.391 -1.539 1.00 88.31 85 TRP A CA 1
ATOM 612 C C . TRP A 1 85 ? 1.412 -11.265 -2.740 1.00 88.31 85 TRP A C 1
ATOM 614 O O . TRP A 1 85 ? 1.278 -10.338 -3.547 1.00 88.31 85 TRP A O 1
ATOM 624 N N . PRO A 1 86 ? 2.421 -12.142 -2.867 1.00 82.94 86 PRO A N 1
ATOM 625 C CA . PRO A 1 86 ? 3.341 -12.089 -3.993 1.00 82.94 86 PRO A CA 1
ATOM 626 C C . PRO A 1 86 ? 2.591 -12.294 -5.311 1.00 82.94 86 PRO A C 1
ATOM 628 O O . PRO A 1 86 ? 1.672 -13.105 -5.423 1.00 82.94 86 PRO A O 1
ATOM 631 N N . ALA A 1 87 ? 2.988 -11.549 -6.341 1.00 78.88 87 ALA A N 1
ATOM 632 C CA . ALA A 1 87 ? 2.490 -11.823 -7.681 1.00 78.88 87 ALA A CA 1
ATOM 633 C C . ALA A 1 87 ? 3.140 -13.107 -8.203 1.00 78.88 87 ALA A C 1
ATOM 635 O O . ALA A 1 87 ? 4.360 -13.249 -8.193 1.00 78.88 87 ALA A O 1
ATOM 636 N N . LEU A 1 88 ? 2.302 -14.014 -8.687 1.00 77.81 88 LEU A N 1
ATOM 637 C CA . LEU A 1 88 ? 2.702 -15.297 -9.236 1.00 77.81 88 LEU A CA 1
ATOM 638 C C . LEU A 1 88 ? 3.084 -15.118 -10.715 1.00 77.81 88 LEU A C 1
ATOM 640 O O . LEU A 1 88 ? 2.263 -15.286 -11.617 1.00 77.81 88 LEU A O 1
ATOM 644 N N . TRP A 1 89 ? 4.329 -14.705 -10.970 1.00 68.50 89 TRP A N 1
ATOM 645 C CA . TRP A 1 89 ? 4.816 -14.424 -12.325 1.00 68.50 89 TRP A CA 1
ATOM 646 C C . TRP A 1 89 ? 5.119 -15.713 -13.080 1.00 68.50 89 TRP A C 1
ATOM 648 O O . TRP A 1 89 ? 5.905 -16.523 -12.600 1.00 68.50 89 TRP A O 1
ATOM 658 N N . ARG A 1 90 ? 4.573 -15.859 -14.291 1.00 67.81 90 ARG A N 1
ATOM 659 C CA . ARG A 1 90 ? 4.869 -16.982 -15.197 1.00 67.81 90 ARG A CA 1
ATOM 660 C C . ARG A 1 90 ? 5.650 -16.498 -16.403 1.00 67.81 90 ARG A C 1
ATOM 662 O O . ARG A 1 90 ? 5.355 -15.413 -16.916 1.00 67.81 90 ARG A O 1
ATOM 669 N N . ARG A 1 91 ? 6.619 -17.294 -16.865 1.00 57.75 91 ARG A N 1
ATOM 670 C CA . ARG A 1 91 ? 7.259 -17.065 -18.167 1.00 57.75 91 ARG A CA 1
ATOM 671 C C . ARG A 1 91 ? 6.190 -17.127 -19.259 1.00 57.75 91 ARG A C 1
ATOM 673 O O . ARG A 1 91 ? 5.384 -18.051 -19.300 1.00 57.75 91 ARG A O 1
ATOM 680 N N . ALA A 1 92 ? 6.172 -16.126 -20.126 1.00 57.84 92 ALA A N 1
ATOM 681 C CA . ALA A 1 92 ? 5.391 -16.159 -21.345 1.00 57.84 92 ALA A CA 1
ATOM 682 C C . ALA A 1 92 ? 6.156 -17.024 -22.354 1.00 57.84 92 ALA A C 1
ATOM 684 O O . ALA A 1 92 ? 7.073 -16.550 -23.025 1.00 57.84 92 ALA A O 1
ATOM 685 N N . GLU A 1 93 ? 5.804 -18.307 -22.402 1.00 56.19 93 GLU A N 1
ATOM 686 C CA . GLU A 1 93 ? 6.137 -19.193 -23.519 1.00 56.19 93 GLU A CA 1
ATOM 687 C C . GLU A 1 93 ? 5.626 -18.550 -24.829 1.00 56.19 93 GLU A C 1
ATOM 689 O O . GLU A 1 93 ? 4.496 -18.033 -24.852 1.00 56.19 93 GLU A O 1
ATOM 694 N N . PRO A 1 94 ? 6.417 -18.540 -25.918 1.00 48.25 94 PRO A N 1
ATOM 695 C CA . PRO A 1 94 ? 5.947 -18.070 -27.217 1.00 48.25 94 PRO A CA 1
ATOM 696 C C . PRO A 1 94 ? 4.658 -18.803 -27.624 1.00 48.25 94 PRO A C 1
ATOM 698 O O . PRO A 1 94 ? 4.626 -20.026 -27.680 1.00 48.25 94 PRO A O 1
ATOM 701 N N . GLY A 1 95 ? 3.584 -18.053 -27.892 1.00 51.16 95 GLY A N 1
ATOM 702 C CA . GLY A 1 95 ? 2.295 -18.606 -28.331 1.00 51.16 95 GLY A CA 1
ATOM 703 C C . GLY A 1 95 ? 1.277 -18.918 -27.226 1.00 51.16 95 GLY A C 1
ATOM 704 O O . GLY A 1 95 ? 0.118 -19.158 -27.548 1.00 51.16 95 GLY A O 1
ATOM 705 N N . LEU A 1 96 ? 1.646 -18.848 -25.939 1.00 49.66 96 LEU A N 1
ATOM 706 C CA . LEU A 1 96 ? 0.705 -19.126 -24.838 1.00 49.66 96 LEU A CA 1
ATOM 707 C C . LEU A 1 96 ? -0.151 -17.908 -24.439 1.00 49.66 96 LEU A C 1
ATOM 709 O O . LEU A 1 96 ? -1.213 -18.053 -23.837 1.00 49.66 96 LEU A O 1
ATOM 713 N N . PHE A 1 97 ? 0.301 -16.701 -24.783 1.00 48.09 97 PHE A N 1
ATOM 714 C CA . PHE A 1 97 ? -0.398 -15.450 -24.493 1.00 48.09 97 PHE A CA 1
ATOM 715 C C . PHE A 1 97 ? -0.391 -14.567 -25.747 1.00 48.09 97 PHE A C 1
ATOM 717 O O . PHE A 1 97 ? 0.610 -13.887 -25.993 1.00 48.09 97 PHE A O 1
ATOM 724 N N . PRO A 1 98 ? -1.458 -14.564 -26.573 1.00 42.75 98 PRO A N 1
ATOM 725 C CA . PRO A 1 98 ? -1.544 -13.613 -27.669 1.00 42.75 98 PRO A CA 1
ATOM 726 C C . PRO A 1 98 ? -1.469 -12.191 -27.106 1.00 42.75 98 PRO A C 1
ATOM 728 O O . PRO A 1 98 ? -1.999 -11.891 -26.033 1.00 42.75 98 PRO A O 1
ATOM 731 N N . HIS A 1 99 ? -0.765 -11.327 -27.833 1.00 40.56 99 HIS A N 1
ATOM 732 C CA . HIS A 1 99 ? -0.564 -9.915 -27.532 1.00 40.56 99 HIS A CA 1
ATOM 733 C C . HIS A 1 99 ? -1.889 -9.120 -27.574 1.00 40.56 99 HIS A C 1
ATOM 735 O O . HIS A 1 99 ? -2.012 -8.220 -28.389 1.00 40.56 99 HIS A O 1
ATOM 741 N N . ASN A 1 100 ? -2.901 -9.428 -26.752 1.00 39.19 100 ASN A N 1
ATOM 742 C CA . ASN A 1 100 ? -3.956 -8.472 -26.399 1.00 39.19 100 ASN A CA 1
ATOM 743 C C . ASN A 1 100 ? -4.891 -8.930 -25.257 1.00 39.19 100 ASN A C 1
ATOM 745 O O . ASN A 1 100 ? -5.562 -9.955 -25.301 1.00 39.19 100 ASN A O 1
ATOM 749 N N . THR A 1 101 ? -4.886 -8.098 -24.216 1.00 41.34 101 THR A N 1
ATOM 750 C CA . THR A 1 101 ? -5.990 -7.569 -23.385 1.00 41.34 101 THR A CA 1
ATOM 751 C C . THR A 1 101 ? -7.065 -8.414 -22.700 1.00 41.34 101 THR A C 1
ATOM 753 O O . THR A 1 101 ? -7.309 -8.066 -21.550 1.00 41.34 101 THR A O 1
ATOM 756 N N . ASP A 1 102 ? -7.490 -9.604 -23.133 1.00 42.16 102 ASP A N 1
ATOM 757 C CA . ASP A 1 102 ? -8.430 -10.406 -22.310 1.00 42.16 102 ASP A CA 1
ATOM 758 C C . ASP A 1 102 ? -7.821 -11.691 -21.722 1.00 42.16 102 ASP A C 1
ATOM 760 O O . ASP A 1 102 ? -7.303 -12.550 -22.429 1.00 42.16 102 ASP A O 1
ATOM 764 N N . GLY A 1 103 ? -7.749 -11.775 -20.392 1.00 42.19 103 GLY A N 1
ATOM 765 C CA . GLY A 1 103 ? -7.240 -12.942 -19.659 1.00 42.19 103 GLY A CA 1
ATOM 766 C C . GLY A 1 103 ? -8.380 -13.687 -18.991 1.00 42.19 103 GLY A C 1
ATOM 767 O O . GLY A 1 103 ? -9.424 -13.076 -18.752 1.00 42.19 103 GLY A O 1
ATOM 768 N N . PRO A 1 104 ? -8.217 -14.984 -18.679 1.00 37.81 104 PRO A N 1
ATOM 769 C CA . PRO A 1 104 ? -9.273 -15.737 -18.022 1.00 37.81 104 PRO A CA 1
ATOM 770 C C . PRO A 1 104 ? -9.610 -15.089 -16.673 1.00 37.81 104 PRO A C 1
ATOM 772 O O . PRO A 1 104 ? -8.725 -14.768 -15.877 1.00 37.81 104 PRO A O 1
ATOM 775 N N . ARG A 1 105 ? -10.907 -14.868 -16.428 1.00 42.50 105 ARG A N 1
ATOM 776 C CA . ARG A 1 105 ? -11.417 -14.415 -15.127 1.00 42.50 105 ARG A CA 1
ATOM 777 C C . ARG A 1 105 ? -11.115 -15.493 -14.079 1.00 42.50 105 ARG A C 1
ATOM 779 O O . ARG A 1 105 ? -11.137 -16.678 -14.402 1.00 42.50 105 ARG A O 1
ATOM 786 N N . VAL A 1 106 ? -10.889 -15.076 -12.830 1.00 43.31 106 VAL A N 1
ATOM 787 C CA . VAL A 1 106 ? -10.439 -15.912 -11.691 1.00 43.31 106 VAL A CA 1
ATOM 788 C C . VAL A 1 106 ? -11.226 -17.229 -11.525 1.00 43.31 106 VAL A C 1
ATOM 790 O O . VAL A 1 106 ? -10.670 -18.212 -11.052 1.00 43.31 106 VAL A O 1
ATOM 793 N N . GLY A 1 107 ? -12.484 -17.295 -11.974 1.00 36.91 107 GLY A N 1
ATOM 794 C CA . GLY A 1 107 ? -13.322 -18.499 -11.904 1.00 36.91 107 GLY A CA 1
ATOM 795 C C . GLY A 1 107 ? -13.127 -19.5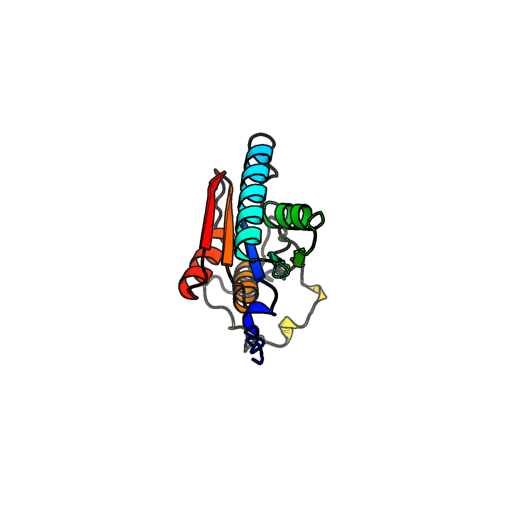52 -13.005 1.00 36.91 107 GLY A C 1
ATOM 796 O O . GLY A 1 107 ? -13.831 -20.553 -12.972 1.00 36.91 107 GLY A O 1
ATOM 797 N N . ASN A 1 108 ? -12.239 -19.350 -13.988 1.00 39.53 108 ASN A N 1
ATOM 798 C CA . ASN A 1 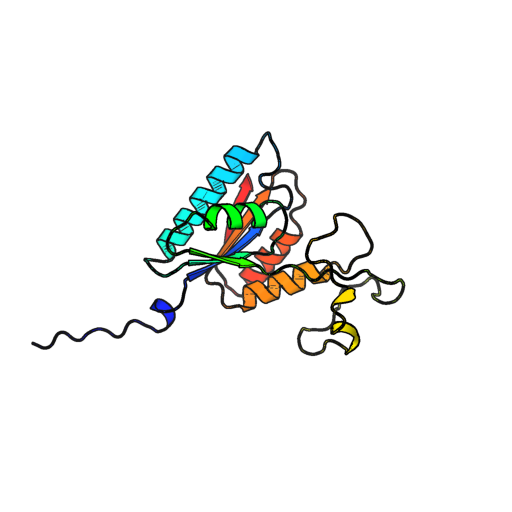108 ? -12.084 -20.282 -15.115 1.00 39.53 108 ASN A CA 1
ATOM 799 C C . ASN A 1 108 ? -10.622 -20.427 -15.568 1.00 39.53 108 ASN A C 1
ATOM 801 O O . ASN A 1 108 ? -10.293 -20.286 -16.746 1.00 39.53 108 ASN A O 1
ATOM 805 N N . LEU A 1 109 ? -9.722 -20.645 -14.607 1.00 44.38 109 LEU A N 1
ATOM 806 C CA . LEU A 1 109 ? -8.312 -20.907 -14.884 1.00 44.38 109 LEU A CA 1
ATOM 807 C C . LEU A 1 109 ? -8.155 -22.349 -15.416 1.00 44.38 109 LEU A C 1
ATOM 809 O O . LEU A 1 109 ? -8.500 -23.288 -14.697 1.00 44.38 109 LEU A O 1
ATOM 813 N N . PRO A 1 110 ? -7.649 -22.570 -16.646 1.00 41.03 110 PRO A N 1
ATOM 814 C CA . PRO A 1 110 ? -7.436 -23.919 -17.168 1.00 41.03 110 PRO A CA 1
ATOM 815 C C . PRO A 1 110 ? -6.418 -24.713 -16.332 1.00 41.03 110 PRO A C 1
ATOM 817 O O . PRO A 1 110 ? -5.575 -24.134 -15.649 1.00 41.03 110 PRO A O 1
ATOM 820 N N . ALA A 1 111 ? -6.451 -26.048 -16.425 1.00 41.75 111 ALA A N 1
ATOM 821 C CA . ALA A 1 111 ? -5.678 -26.973 -15.581 1.00 41.75 111 ALA A CA 1
ATOM 822 C C . ALA A 1 111 ? -4.160 -26.691 -15.510 1.00 41.75 111 ALA A C 1
ATOM 824 O O . ALA A 1 111 ? -3.528 -26.993 -14.499 1.00 41.75 111 ALA A O 1
ATOM 825 N N . TYR A 1 112 ? -3.586 -26.045 -16.529 1.00 44.25 112 TYR A N 1
ATOM 826 C CA . TYR A 1 112 ? -2.183 -25.635 -16.545 1.00 44.25 112 TYR A CA 1
ATOM 827 C C . TYR A 1 112 ? -1.838 -24.531 -15.519 1.00 44.25 112 TYR A C 1
ATOM 829 O O . TYR A 1 112 ? -0.661 -24.229 -15.343 1.00 44.25 112 TYR A O 1
ATOM 837 N N . TYR A 1 113 ? -2.810 -23.902 -14.841 1.00 42.62 113 TYR A N 1
ATOM 838 C CA . TYR A 1 113 ? -2.579 -22.939 -13.746 1.00 42.62 113 TYR A CA 1
ATOM 839 C C . TYR A 1 113 ? -2.141 -23.588 -12.420 1.00 42.62 113 TYR A C 1
ATOM 841 O O . TYR A 1 113 ? -1.840 -22.865 -11.476 1.00 42.62 113 TYR A O 1
ATOM 849 N N . ARG A 1 114 ? -2.099 -24.925 -12.338 1.00 48.19 114 ARG A N 1
ATOM 850 C CA . ARG A 1 114 ? -1.757 -25.676 -11.115 1.00 48.19 114 ARG A CA 1
ATOM 851 C C . ARG A 1 114 ? -0.268 -25.997 -10.952 1.00 48.19 114 ARG A C 1
ATOM 853 O O . ARG A 1 114 ? 0.104 -26.578 -9.943 1.00 48.19 114 ARG A O 1
ATOM 860 N N . ASP A 1 115 ? 0.565 -25.661 -11.934 1.00 47.88 115 ASP A N 1
ATOM 861 C CA . ASP A 1 115 ? 1.985 -26.011 -11.895 1.00 47.88 115 ASP A CA 1
ATOM 862 C C . ASP A 1 115 ? 2.804 -24.934 -11.166 1.00 47.88 115 ASP A C 1
ATOM 864 O O . ASP A 1 115 ? 3.156 -23.899 -11.745 1.00 47.88 115 ASP A O 1
ATOM 868 N N . GLU A 1 116 ? 3.064 -25.177 -9.877 1.00 51.06 116 GLU A N 1
ATOM 869 C CA . GLU A 1 116 ? 3.829 -24.302 -8.980 1.00 51.06 116 GLU A CA 1
ATOM 870 C C . GLU A 1 116 ? 5.267 -24.040 -9.474 1.00 51.06 116 GLU A C 1
ATOM 872 O O . GLU A 1 116 ? 5.833 -22.981 -9.195 1.00 51.06 116 GLU A O 1
ATOM 877 N N . ALA A 1 117 ? 5.838 -24.946 -10.281 1.00 46.38 117 ALA A N 1
ATOM 878 C CA . ALA A 1 117 ? 7.229 -24.881 -10.733 1.00 46.38 117 ALA A CA 1
ATOM 879 C C . ALA A 1 117 ? 7.524 -23.732 -11.719 1.00 46.38 117 ALA A C 1
ATOM 881 O O . ALA A 1 117 ? 8.684 -23.410 -11.974 1.00 46.38 117 ALA A O 1
ATOM 882 N N . LEU A 1 118 ? 6.490 -23.090 -12.275 1.00 48.81 118 LEU A N 1
ATOM 883 C CA . LEU A 1 118 ? 6.625 -21.994 -13.244 1.00 48.81 118 LEU A CA 1
ATOM 884 C C . LEU A 1 118 ? 6.489 -20.599 -12.628 1.00 48.81 118 LEU A C 1
ATOM 886 O O . LEU A 1 118 ? 6.529 -19.603 -13.362 1.00 48.81 118 LEU A O 1
ATOM 890 N N . PHE A 1 119 ? 6.303 -20.511 -11.312 1.00 52.12 119 PHE A N 1
ATOM 891 C CA . PHE A 1 119 ? 6.049 -19.249 -10.640 1.00 52.12 119 PHE A CA 1
ATOM 892 C C . PHE A 1 119 ? 7.305 -18.674 -9.998 1.00 52.12 119 PHE A C 1
ATOM 894 O O . PHE A 1 119 ? 7.986 -19.317 -9.207 1.00 52.12 119 PHE A O 1
ATOM 901 N N . VAL A 1 120 ? 7.575 -17.405 -10.292 1.00 53.38 120 VAL A N 1
ATOM 902 C CA . VAL A 1 120 ? 8.531 -16.605 -9.521 1.00 53.38 120 VAL A CA 1
ATOM 903 C C . VAL A 1 120 ? 7.728 -15.668 -8.626 1.00 53.38 120 VAL A C 1
ATOM 905 O O . VAL A 1 120 ? 6.879 -14.928 -9.119 1.00 53.38 120 VAL A O 1
ATOM 908 N N . ALA A 1 121 ? 7.984 -15.694 -7.315 1.00 48.09 121 ALA A N 1
ATOM 909 C CA . ALA A 1 121 ? 7.266 -14.879 -6.326 1.00 48.09 121 ALA A CA 1
ATOM 910 C C . ALA A 1 121 ? 7.596 -13.373 -6.416 1.00 48.09 121 ALA A C 1
ATOM 912 O O . ALA A 1 121 ? 6.835 -12.519 -5.959 1.00 48.09 121 ALA A O 1
ATOM 913 N N . SER A 1 122 ? 8.732 -13.027 -7.027 1.00 54.28 122 SER A N 1
ATOM 914 C CA . SER A 1 122 ? 9.201 -11.651 -7.198 1.00 54.28 122 SER A CA 1
ATOM 915 C C . SER A 1 122 ? 9.259 -11.276 -8.674 1.00 54.28 122 SER A C 1
ATOM 917 O O . SER A 1 122 ? 9.613 -12.086 -9.525 1.00 54.28 122 SER A O 1
ATOM 919 N N . HIS A 1 123 ? 8.909 -10.028 -8.997 1.00 53.19 123 HIS A N 1
ATOM 920 C CA . HIS A 1 123 ? 8.930 -9.580 -10.386 1.00 53.19 123 HIS A CA 1
ATOM 921 C C . HIS A 1 123 ? 10.366 -9.569 -10.928 1.00 53.19 123 HIS A C 1
ATOM 923 O O . HIS A 1 123 ? 11.179 -8.805 -10.409 1.00 53.19 123 HIS A O 1
ATOM 929 N N . PRO A 1 124 ? 10.675 -10.305 -12.007 1.00 56.50 124 PRO A N 1
ATOM 930 C CA . PRO A 1 124 ? 12.053 -10.523 -12.460 1.00 56.50 124 PRO A CA 1
ATOM 931 C C . PRO A 1 124 ? 12.704 -9.311 -13.154 1.00 56.50 124 PRO A C 1
ATOM 933 O O . PRO A 1 124 ? 13.772 -9.426 -13.741 1.00 56.50 124 PRO A O 1
ATOM 936 N N . GLY A 1 125 ? 12.083 -8.128 -13.108 1.00 54.25 125 GLY A N 1
ATOM 937 C CA . GLY A 1 125 ? 12.675 -6.863 -13.556 1.00 54.25 125 GLY A CA 1
ATOM 938 C C . GLY A 1 125 ? 12.783 -6.682 -15.075 1.00 54.25 125 GLY A C 1
ATOM 939 O O . GLY A 1 125 ? 12.631 -5.552 -15.533 1.00 54.25 125 GLY A O 1
ATOM 940 N N . ARG A 1 126 ? 12.985 -7.752 -15.862 1.00 53.44 126 ARG A N 1
ATOM 941 C CA . ARG A 1 126 ? 13.013 -7.792 -17.340 1.00 53.44 126 ARG A CA 1
ATOM 942 C C . ARG A 1 126 ? 12.678 -9.213 -17.845 1.00 53.44 126 ARG A C 1
ATOM 944 O O . ARG A 1 126 ? 13.080 -10.191 -17.223 1.00 53.44 126 ARG A O 1
ATOM 951 N N . GLY A 1 127 ? 11.948 -9.334 -18.962 1.00 54.97 127 GLY A N 1
ATOM 952 C CA . GLY A 1 127 ? 11.671 -10.612 -19.650 1.00 54.97 127 GLY A CA 1
ATOM 953 C C . GLY A 1 127 ? 10.227 -10.792 -20.143 1.00 54.97 127 GLY A C 1
ATOM 954 O O . GLY A 1 127 ? 9.345 -9.986 -19.837 1.00 54.97 127 GLY A O 1
ATOM 955 N N . ASN A 1 128 ? 9.991 -11.868 -20.898 1.00 62.31 128 ASN A N 1
ATOM 956 C CA . ASN A 1 128 ? 8.665 -12.311 -21.334 1.00 62.31 128 ASN A CA 1
ATOM 957 C C . ASN A 1 128 ? 7.943 -12.965 -20.149 1.00 62.31 128 ASN A C 1
ATOM 959 O O . ASN A 1 128 ? 8.087 -14.161 -19.925 1.00 62.31 128 ASN A O 1
ATOM 963 N N . TYR A 1 129 ? 7.207 -12.179 -19.365 1.00 66.81 129 TYR A N 1
ATOM 964 C CA . TYR A 1 129 ? 6.360 -12.669 -18.272 1.00 66.81 129 TYR A CA 1
ATOM 965 C C . TYR A 1 129 ? 4.952 -12.094 -18.400 1.00 66.81 129 TYR A C 1
ATOM 967 O O . TYR A 1 129 ? 4.787 -10.965 -18.878 1.00 66.81 129 TYR A O 1
ATOM 975 N N . ASP A 1 130 ? 3.942 -12.842 -17.948 1.00 70.38 130 ASP A N 1
ATOM 976 C CA . ASP A 1 130 ? 2.557 -12.367 -17.964 1.00 70.38 130 ASP A CA 1
ATOM 977 C C . ASP A 1 130 ? 2.391 -11.150 -17.039 1.00 70.38 130 ASP A C 1
ATOM 979 O O . ASP A 1 130 ? 2.401 -11.242 -15.807 1.00 70.38 130 ASP A O 1
ATOM 983 N N . LYS A 1 131 ? 2.221 -9.975 -17.655 1.00 70.94 131 LYS A N 1
ATOM 984 C CA . LYS A 1 131 ? 2.044 -8.700 -16.951 1.00 70.94 131 LYS A CA 1
ATOM 985 C C . LYS A 1 131 ? 0.741 -8.653 -16.148 1.00 70.94 131 LYS A C 1
ATOM 987 O O . LYS A 1 131 ? 0.649 -7.845 -15.222 1.00 70.94 131 LYS A O 1
ATOM 992 N N . ARG A 1 132 ? -0.237 -9.516 -16.449 1.00 75.75 132 ARG A N 1
ATOM 993 C CA . ARG A 1 132 ? -1.496 -9.613 -15.700 1.00 75.75 132 ARG A CA 1
ATOM 994 C C . ARG A 1 132 ? -1.320 -10.158 -14.301 1.00 75.75 132 ARG A C 1
ATOM 996 O O . ARG A 1 132 ? -2.118 -9.786 -13.451 1.00 75.75 132 ARG A O 1
ATOM 1003 N N . ALA A 1 133 ? -0.282 -10.950 -14.030 1.00 78.62 133 ALA A N 1
ATOM 1004 C CA . ALA A 1 133 ? -0.053 -11.515 -12.700 1.00 78.62 133 ALA A CA 1
ATOM 1005 C C . ALA A 1 133 ? -0.026 -10.432 -11.607 1.00 78.62 133 ALA A C 1
ATOM 1007 O O . ALA A 1 133 ? -0.626 -10.591 -10.546 1.00 78.62 133 ALA A O 1
ATOM 1008 N N . GLY A 1 134 ? 0.598 -9.283 -11.892 1.00 80.19 134 GLY A N 1
ATOM 1009 C CA . GLY A 1 134 ? 0.593 -8.138 -10.981 1.00 80.19 134 GLY A CA 1
ATOM 1010 C C . GLY A 1 134 ? -0.796 -7.520 -10.783 1.00 80.19 134 GLY A C 1
ATOM 1011 O O . GLY A 1 134 ? -1.171 -7.220 -9.653 1.00 80.19 134 GLY A O 1
ATOM 1012 N N . PHE A 1 135 ? -1.569 -7.348 -11.860 1.00 84.62 135 PHE A N 1
ATOM 1013 C CA . PHE A 1 135 ? -2.917 -6.773 -11.789 1.00 84.62 135 PHE A CA 1
ATOM 1014 C C . PHE A 1 135 ? -3.911 -7.711 -11.098 1.00 84.62 135 PHE A C 1
ATOM 1016 O O . PHE A 1 135 ? -4.608 -7.275 -10.189 1.00 84.62 135 PHE A O 1
ATOM 1023 N N . ALA A 1 136 ? -3.916 -8.994 -11.462 1.00 82.81 136 ALA A N 1
ATOM 1024 C CA . ALA A 1 136 ? -4.758 -10.015 -10.846 1.00 82.81 136 ALA A CA 1
ATOM 1025 C C . ALA A 1 136 ? -4.478 -10.134 -9.342 1.00 82.81 136 ALA A C 1
ATOM 1027 O O . ALA A 1 136 ? -5.407 -10.172 -8.540 1.00 82.81 136 ALA A O 1
ATOM 1028 N N . ARG A 1 137 ? -3.200 -10.094 -8.938 1.00 86.88 137 ARG A N 1
ATOM 1029 C CA . ARG A 1 137 ? -2.834 -10.037 -7.519 1.00 86.88 137 ARG A CA 1
ATOM 1030 C C . ARG A 1 137 ? -3.372 -8.778 -6.839 1.00 86.88 137 ARG A C 1
ATOM 1032 O O . ARG A 1 137 ? -3.872 -8.873 -5.725 1.00 86.88 137 ARG A O 1
ATOM 1039 N N . ASN A 1 138 ? -3.272 -7.604 -7.468 1.00 90.75 138 ASN A N 1
ATOM 1040 C CA . ASN A 1 138 ? -3.816 -6.369 -6.889 1.00 90.75 138 ASN A CA 1
ATOM 1041 C C . ASN A 1 138 ? -5.331 -6.465 -6.674 1.00 90.75 138 ASN A C 1
ATOM 1043 O O . ASN A 1 138 ? -5.820 -6.055 -5.626 1.00 90.75 138 ASN A O 1
ATOM 1047 N N . GLU A 1 139 ? -6.061 -7.033 -7.632 1.00 89.50 139 GLU A N 1
ATOM 1048 C CA . GLU A 1 139 ? -7.499 -7.272 -7.492 1.00 89.50 139 GLU A CA 1
ATOM 1049 C C . GLU A 1 139 ? -7.807 -8.278 -6.374 1.00 89.50 139 GLU A C 1
ATOM 1051 O O . GLU A 1 139 ? -8.723 -8.039 -5.591 1.00 89.50 139 GLU A O 1
ATOM 1056 N N . ALA A 1 140 ? -7.010 -9.341 -6.231 1.00 86.56 140 ALA A N 1
ATOM 1057 C CA . ALA A 1 140 ? -7.160 -10.313 -5.148 1.00 86.56 140 ALA A CA 1
ATOM 1058 C C . ALA A 1 140 ? -6.924 -9.694 -3.758 1.00 86.56 140 ALA A C 1
ATOM 1060 O O . ALA A 1 140 ? -7.723 -9.912 -2.849 1.00 86.56 140 ALA A O 1
ATOM 1061 N N . MET A 1 141 ? -5.890 -8.858 -3.600 1.00 93.31 141 MET A N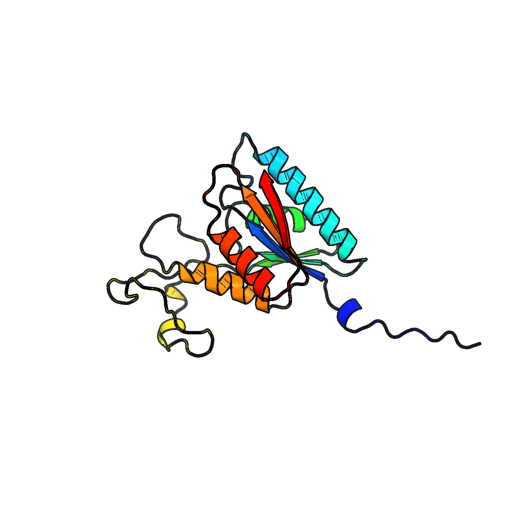 1
ATOM 1062 C CA . MET A 1 141 ? -5.661 -8.119 -2.351 1.00 93.31 141 MET A CA 1
ATOM 1063 C C . MET A 1 141 ? -6.849 -7.215 -2.010 1.00 93.31 141 MET A C 1
ATOM 1065 O O . MET A 1 141 ? -7.308 -7.225 -0.870 1.00 93.31 141 MET A O 1
ATOM 1069 N N . LEU A 1 142 ? -7.385 -6.473 -2.987 1.00 94.06 142 LEU A N 1
ATOM 1070 C CA . LEU A 1 142 ? -8.566 -5.625 -2.783 1.00 94.06 142 LEU A CA 1
ATOM 1071 C C . LEU A 1 142 ? -9.797 -6.454 -2.382 1.00 94.06 142 LEU A C 1
ATOM 1073 O O . LEU A 1 142 ? -10.538 -6.067 -1.480 1.00 94.06 142 LEU A O 1
ATOM 1077 N N . ALA A 1 143 ? -9.990 -7.614 -3.015 1.00 90.38 143 ALA A N 1
ATOM 1078 C CA . ALA A 1 143 ? -11.083 -8.535 -2.718 1.00 90.38 143 ALA A CA 1
ATOM 1079 C C . ALA A 1 143 ? -10.964 -9.211 -1.338 1.00 90.38 143 ALA A C 1
ATOM 1081 O O . ALA A 1 143 ? -11.966 -9.703 -0.827 1.00 90.38 143 ALA A O 1
ATOM 1082 N N . SER A 1 144 ? -9.788 -9.185 -0.696 1.00 89.25 144 SER A N 1
ATOM 1083 C CA . SER A 1 144 ? -9.570 -9.739 0.654 1.00 89.25 144 SER A CA 1
ATOM 1084 C C . SER A 1 144 ? -10.236 -8.936 1.789 1.00 89.25 144 SER A C 1
ATOM 1086 O O . SER A 1 144 ? -9.995 -9.208 2.965 1.00 89.25 144 SER A O 1
ATOM 1088 N N . GLY A 1 145 ? -11.054 -7.932 1.456 1.00 93.31 145 GLY A N 1
ATOM 1089 C CA . GLY A 1 145 ? -11.795 -7.127 2.427 1.00 93.31 145 GLY A CA 1
ATOM 1090 C C . GLY A 1 145 ? -10.967 -5.999 3.038 1.00 93.31 145 GLY A C 1
ATOM 1091 O O . GLY A 1 145 ? -11.026 -5.781 4.243 1.00 93.31 145 GLY A O 1
ATOM 1092 N N . VAL A 1 146 ? -10.167 -5.304 2.227 1.00 97.06 146 VAL A N 1
ATOM 1093 C CA . VAL A 1 146 ? -9.373 -4.158 2.699 1.00 97.06 146 VAL A CA 1
ATOM 1094 C C . VAL A 1 146 ? -10.273 -2.959 3.020 1.00 97.06 146 VAL A C 1
ATOM 1096 O O . VAL A 1 146 ? -11.202 -2.645 2.276 1.00 97.06 146 VAL A O 1
ATOM 1099 N N . ASP A 1 147 ? -9.984 -2.278 4.125 1.00 97.88 147 ASP A N 1
ATOM 1100 C CA . ASP A 1 147 ? -10.712 -1.098 4.596 1.00 97.88 147 ASP A CA 1
ATOM 1101 C C . ASP A 1 147 ? -10.215 0.198 3.934 1.00 97.88 147 ASP A C 1
ATOM 1103 O O . ASP A 1 147 ? -10.994 1.131 3.742 1.00 97.88 147 ASP A O 1
ATOM 1107 N N . GLU A 1 148 ? -8.925 0.282 3.589 1.00 98.31 148 GLU A N 1
ATOM 1108 C CA . GLU A 1 148 ? -8.348 1.400 2.834 1.00 98.31 148 GLU A CA 1
ATOM 1109 C C . GLU A 1 148 ? -7.084 0.997 2.056 1.00 98.31 148 GLU A C 1
ATOM 1111 O O . GLU A 1 148 ? -6.440 -0.013 2.347 1.00 98.31 148 GLU A O 1
ATOM 1116 N N . VAL A 1 149 ? -6.713 1.822 1.073 1.00 98.69 149 VAL A N 1
ATOM 1117 C CA . VAL A 1 149 ? -5.478 1.705 0.288 1.00 98.69 149 VAL A CA 1
ATOM 1118 C C . VAL A 1 149 ? -4.578 2.911 0.542 1.00 98.69 149 V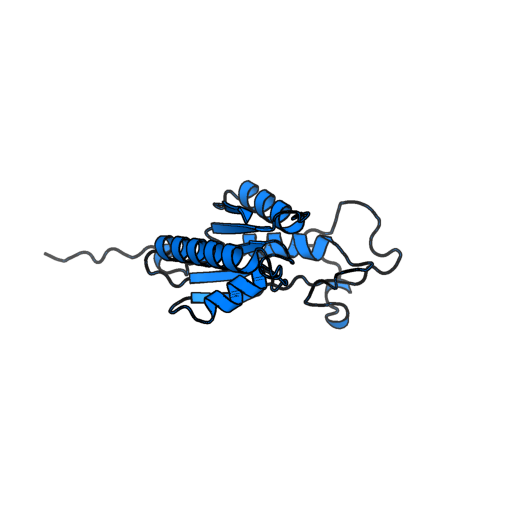AL A C 1
ATOM 1120 O O . VAL A 1 149 ? -4.996 4.057 0.361 1.00 98.69 149 VAL A O 1
ATOM 1123 N N . LEU A 1 150 ? -3.315 2.656 0.874 1.00 98.69 150 LEU A N 1
ATOM 1124 C CA . LEU A 1 150 ? -2.238 3.644 0.872 1.00 98.69 150 LEU A CA 1
ATOM 1125 C C . LEU A 1 150 ? -1.365 3.410 -0.369 1.00 98.69 150 LEU A C 1
ATOM 1127 O O . LEU A 1 150 ? -0.720 2.367 -0.507 1.00 98.69 150 LEU A O 1
ATOM 1131 N N . ALA A 1 151 ? -1.368 4.373 -1.285 1.00 98.25 151 ALA A N 1
ATOM 1132 C CA . ALA A 1 151 ? -0.665 4.298 -2.559 1.00 98.25 151 ALA A CA 1
ATOM 1133 C C . ALA A 1 151 ? 0.538 5.248 -2.572 1.00 98.25 151 ALA A C 1
ATOM 1135 O O . ALA A 1 151 ? 0.369 6.464 -2.491 1.00 98.25 151 ALA A O 1
ATOM 1136 N N . PHE A 1 152 ? 1.743 4.695 -2.706 1.00 97.44 152 PHE A N 1
ATOM 1137 C CA . PHE A 1 152 ? 3.004 5.440 -2.689 1.00 97.44 152 PHE A CA 1
ATOM 1138 C C . PHE A 1 152 ? 3.607 5.533 -4.093 1.00 97.44 152 PHE A C 1
ATOM 1140 O O . PHE A 1 152 ? 3.955 4.528 -4.722 1.00 97.44 152 PHE A O 1
ATOM 1147 N N . PHE A 1 153 ? 3.735 6.751 -4.596 1.00 95.25 153 PHE A N 1
ATOM 1148 C CA . PHE A 1 153 ? 4.267 7.046 -5.918 1.00 95.25 153 PHE A CA 1
ATOM 1149 C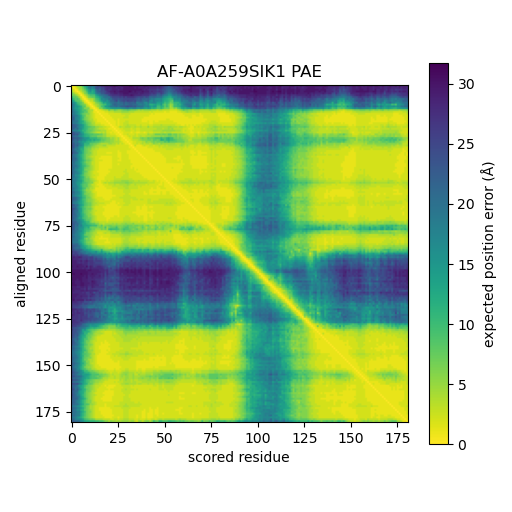 C . PHE A 1 153 ? 5.674 7.603 -5.764 1.00 95.25 153 PHE A C 1
ATOM 1151 O O . PHE A 1 153 ? 5.837 8.648 -5.147 1.00 95.25 153 PHE A O 1
ATOM 1158 N N . ALA A 1 154 ? 6.655 6.911 -6.346 1.00 89.06 154 ALA A N 1
ATOM 1159 C CA . ALA A 1 154 ? 8.015 7.431 -6.430 1.00 89.06 154 ALA A CA 1
ATOM 1160 C C . ALA A 1 154 ? 8.086 8.478 -7.546 1.00 89.06 154 ALA A C 1
ATOM 1162 O O . ALA A 1 154 ? 7.605 8.210 -8.661 1.00 89.06 154 ALA A O 1
ATOM 1163 N N . GLU A 1 155 ? 8.667 9.639 -7.264 1.00 86.00 155 GLU A N 1
ATOM 1164 C CA . GLU A 1 155 ? 8.909 10.668 -8.274 1.00 86.00 155 GLU A CA 1
ATOM 1165 C C . GLU A 1 155 ? 9.782 10.138 -9.429 1.00 86.00 155 GLU A C 1
ATOM 1167 O O . GLU A 1 155 ? 10.618 9.250 -9.263 1.00 86.00 155 GLU A O 1
ATOM 1172 N N . GLY A 1 156 ? 9.501 10.585 -10.657 1.00 82.19 156 GLY A N 1
ATOM 1173 C CA . GLY A 1 156 ? 10.191 10.118 -11.868 1.00 82.19 156 GLY A CA 1
ATOM 1174 C C . GLY A 1 156 ? 9.896 8.668 -12.293 1.00 82.19 156 GLY A C 1
ATOM 1175 O O . GLY A 1 156 ? 10.301 8.254 -13.381 1.00 82.19 156 GLY A O 1
ATOM 1176 N N . ALA A 1 157 ? 9.160 7.879 -11.501 1.00 84.69 157 ALA A N 1
ATOM 1177 C CA . ALA A 1 157 ? 8.807 6.505 -11.852 1.00 84.69 157 ALA A CA 1
ATOM 1178 C C . ALA A 1 157 ? 7.509 6.407 -12.670 1.00 84.69 157 ALA A C 1
ATOM 1180 O O . ALA A 1 157 ? 6.554 7.161 -12.494 1.00 84.69 157 ALA A O 1
ATOM 1181 N N . ALA A 1 158 ? 7.411 5.367 -13.505 1.00 83.25 158 ALA A N 1
ATOM 1182 C CA . ALA A 1 158 ? 6.214 5.123 -14.312 1.00 83.25 158 ALA A CA 1
ATOM 1183 C C . ALA A 1 158 ? 4.964 4.754 -13.485 1.00 83.25 158 ALA A C 1
ATOM 1185 O O . ALA A 1 158 ? 3.853 4.881 -13.989 1.00 83.25 158 ALA A O 1
ATOM 1186 N N . ASN A 1 159 ? 5.134 4.223 -12.263 1.00 89.12 159 ASN A N 1
ATOM 1187 C CA . ASN A 1 159 ? 4.075 3.904 -11.287 1.00 89.12 159 ASN A CA 1
ATOM 1188 C C . ASN A 1 159 ? 2.834 3.138 -11.826 1.00 89.12 159 ASN A C 1
ATOM 1190 O O . ASN A 1 159 ? 1.777 3.136 -11.199 1.00 89.12 159 ASN A O 1
ATOM 1194 N N . LYS A 1 160 ? 2.946 2.440 -12.969 1.00 87.69 160 LYS A N 1
ATOM 1195 C CA . LYS A 1 160 ? 1.801 1.829 -13.677 1.00 87.69 160 LYS A CA 1
ATOM 1196 C C . LYS A 1 160 ? 1.045 0.797 -12.836 1.00 87.69 160 LYS A C 1
ATOM 1198 O O . LYS A 1 160 ? -0.181 0.761 -12.863 1.00 87.69 160 LYS A O 1
ATOM 1203 N N . GLY A 1 161 ? 1.774 -0.036 -12.087 1.00 87.06 161 GLY A N 1
ATOM 1204 C CA . GLY A 1 161 ? 1.175 -1.039 -11.199 1.00 87.06 161 GLY A CA 1
ATOM 1205 C C . GLY A 1 161 ? 0.370 -0.397 -10.067 1.00 87.06 161 GLY A C 1
ATOM 1206 O O . GLY A 1 161 ? -0.786 -0.760 -9.860 1.00 87.06 161 GLY A O 1
ATOM 1207 N N . THR A 1 162 ? 0.956 0.608 -9.410 1.00 93.81 162 THR A N 1
ATOM 1208 C CA . THR A 1 162 ? 0.317 1.415 -8.362 1.00 93.81 162 THR A CA 1
ATOM 1209 C C . THR A 1 162 ? -0.939 2.106 -8.887 1.00 93.81 162 THR A C 1
ATOM 1211 O O . THR A 1 162 ? -2.002 2.002 -8.283 1.00 93.81 162 THR A O 1
ATOM 1214 N N . GLN A 1 163 ? -0.860 2.742 -10.062 1.00 95.19 163 GLN A N 1
ATOM 1215 C CA . GLN A 1 163 ? -2.007 3.415 -10.673 1.00 95.19 163 GLN A CA 1
ATOM 1216 C C . GLN A 1 163 ? -3.150 2.438 -10.985 1.00 95.19 163 GLN A C 1
ATOM 1218 O O . GLN A 1 163 ? -4.316 2.749 -10.744 1.00 95.19 163 GLN A O 1
ATOM 1223 N N . GLY A 1 164 ? -2.830 1.239 -11.483 1.00 92.38 164 GLY A N 1
ATOM 1224 C CA . GLY A 1 164 ? -3.822 0.191 -11.729 1.00 92.38 164 GLY A CA 1
ATOM 1225 C C . GLY A 1 164 ? -4.531 -0.271 -10.451 1.00 92.38 164 GLY A C 1
ATOM 1226 O O . GLY A 1 164 ? -5.751 -0.453 -10.456 1.00 92.38 164 GLY A O 1
ATOM 1227 N N . ALA A 1 165 ? -3.791 -0.403 -9.345 1.00 94.25 165 ALA A N 1
ATOM 1228 C CA . ALA A 1 165 ? -4.365 -0.716 -8.037 1.00 94.25 165 ALA A CA 1
ATOM 1229 C C . ALA A 1 165 ? -5.298 0.399 -7.537 1.00 94.25 165 ALA A C 1
ATOM 1231 O O . ALA A 1 165 ? -6.432 0.115 -7.158 1.00 94.25 165 ALA A O 1
ATOM 1232 N N . VAL A 1 166 ? -4.866 1.664 -7.615 1.00 97.88 166 VAL A N 1
ATOM 1233 C CA . VAL A 1 166 ? -5.679 2.836 -7.239 1.00 97.88 166 VAL A CA 1
ATOM 1234 C C . VAL A 1 166 ? -6.981 2.895 -8.035 1.00 97.88 166 VAL A C 1
ATOM 1236 O O . VAL A 1 166 ? -8.055 3.067 -7.459 1.00 97.88 166 VAL A O 1
ATOM 1239 N N . ASN A 1 167 ? -6.907 2.710 -9.354 1.00 96.31 167 ASN A N 1
ATOM 1240 C CA . ASN A 1 167 ? -8.090 2.722 -10.210 1.00 96.31 167 ASN A CA 1
ATOM 1241 C C . ASN A 1 167 ? -9.064 1.600 -9.822 1.00 96.31 167 ASN A C 1
ATOM 1243 O O . ASN A 1 167 ? -10.267 1.833 -9.728 1.00 96.31 167 ASN A O 1
ATOM 1247 N N . SER A 1 168 ? -8.548 0.402 -9.541 1.00 94.81 168 SER A N 1
ATOM 1248 C CA . SER A 1 168 ? -9.362 -0.746 -9.128 1.00 94.81 168 SER A CA 1
ATOM 1249 C C . SER A 1 168 ? -10.028 -0.519 -7.767 1.00 94.81 168 SER A C 1
ATOM 1251 O O . SER A 1 168 ? -11.226 -0.758 -7.632 1.00 94.81 168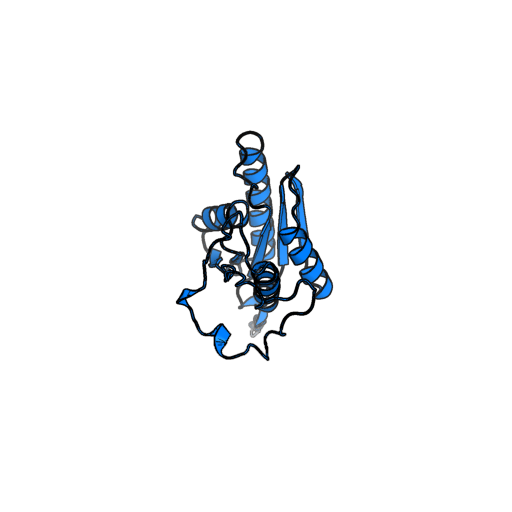 SER A O 1
ATOM 1253 N N . ALA A 1 169 ? -9.296 0.026 -6.792 1.00 97.56 169 ALA A N 1
ATOM 1254 C CA . ALA A 1 169 ? -9.821 0.371 -5.472 1.00 97.56 169 ALA A CA 1
ATOM 1255 C C . ALA A 1 169 ? -10.955 1.404 -5.551 1.00 97.56 169 ALA A C 1
ATOM 1257 O O . ALA A 1 169 ? -12.011 1.219 -4.947 1.00 97.56 169 ALA A O 1
ATOM 1258 N N . ARG A 1 170 ? -10.781 2.448 -6.375 1.00 97.75 170 ARG A N 1
ATOM 1259 C CA . ARG A 1 170 ? -11.816 3.464 -6.621 1.00 97.75 170 ARG A CA 1
ATOM 1260 C C . ARG A 1 170 ? -13.088 2.870 -7.221 1.00 97.75 170 ARG A C 1
ATOM 1262 O O . ARG A 1 170 ? -14.175 3.223 -6.771 1.00 97.75 170 ARG A O 1
ATOM 1269 N N . ARG A 1 171 ? -12.982 1.938 -8.181 1.00 96.06 171 ARG A N 1
ATOM 1270 C CA . ARG A 1 171 ? -14.161 1.226 -8.725 1.00 96.06 171 ARG A CA 1
ATOM 1271 C C . ARG A 1 171 ? -14.917 0.460 -7.640 1.00 96.06 171 ARG A C 1
ATOM 1273 O O . ARG A 1 171 ? -16.141 0.425 -7.665 1.00 96.06 171 ARG A O 1
ATOM 1280 N N . LEU A 1 172 ? -14.189 -0.125 -6.691 1.00 94.56 172 LEU A N 1
ATOM 1281 C CA . LEU A 1 172 ? -14.744 -0.858 -5.551 1.00 94.56 172 LEU A CA 1
ATOM 1282 C C . LEU A 1 172 ? -15.192 0.057 -4.398 1.00 94.56 172 LEU A C 1
ATOM 1284 O O . LEU A 1 172 ? -15.660 -0.443 -3.381 1.00 94.56 172 LEU A O 1
ATOM 1288 N N . ARG A 1 173 ? -15.068 1.385 -4.547 1.00 97.88 173 ARG A N 1
ATOM 1289 C CA . ARG A 1 173 ? -15.370 2.389 -3.510 1.00 97.88 173 ARG A CA 1
ATOM 1290 C C . ARG A 1 173 ? -14.579 2.182 -2.214 1.00 97.88 173 ARG A C 1
ATOM 1292 O O . ARG A 1 173 ? -15.024 2.583 -1.142 1.00 97.88 173 ARG A O 1
ATOM 1299 N N . ILE A 1 174 ? -13.391 1.594 -2.324 1.00 97.88 174 ILE A N 1
ATOM 1300 C CA . ILE A 1 174 ? -12.446 1.486 -1.216 1.00 97.88 174 ILE A CA 1
ATOM 1301 C C . ILE A 1 174 ? -11.721 2.837 -1.090 1.00 97.88 174 ILE A C 1
ATOM 1303 O O . ILE A 1 174 ? -11.230 3.350 -2.102 1.00 97.88 174 ILE A O 1
ATOM 1307 N N . PRO A 1 175 ? -11.644 3.439 0.111 1.00 98.50 175 PRO A N 1
ATOM 1308 C CA . PRO A 1 175 ? -10.893 4.669 0.342 1.00 98.50 175 PRO A CA 1
ATOM 1309 C C . PRO A 1 175 ? -9.435 4.549 -0.117 1.00 98.50 175 PRO A C 1
ATOM 1311 O O . PRO A 1 175 ? -8.750 3.586 0.221 1.00 98.50 175 PRO A O 1
ATOM 1314 N N . VAL A 1 176 ? -8.944 5.547 -0.857 1.00 98.62 176 VAL A N 1
ATOM 1315 C CA . VAL A 1 176 ? -7.553 5.603 -1.332 1.00 98.62 176 VAL A CA 1
ATOM 1316 C C . VAL A 1 176 ? -6.883 6.877 -0.836 1.00 98.62 176 VAL A C 1
ATOM 1318 O O . VAL A 1 176 ? -7.440 7.967 -0.972 1.00 98.62 176 VAL A O 1
ATOM 1321 N N . ARG A 1 177 ? -5.662 6.745 -0.317 1.00 98.56 177 ARG A N 1
ATOM 1322 C CA . ARG A 1 177 ? -4.773 7.856 0.033 1.00 98.56 177 ARG A CA 1
ATOM 1323 C C . ARG A 1 177 ? -3.512 7.763 -0.807 1.00 98.56 177 ARG A C 1
ATOM 1325 O O . ARG A 1 177 ? -2.813 6.754 -0.757 1.00 98.56 177 ARG A O 1
ATOM 1332 N N . GLU A 1 178 ? -3.247 8.798 -1.590 1.00 98.12 178 GLU A N 1
ATOM 1333 C CA . GLU A 1 178 ? -2.067 8.871 -2.448 1.00 98.12 178 GLU A CA 1
ATOM 1334 C C . GLU A 1 178 ? -0.980 9.715 -1.783 1.00 98.12 178 GLU A C 1
ATOM 1336 O O . GLU A 1 178 ? -1.256 10.793 -1.259 1.00 98.12 178 GLU A O 1
ATOM 1341 N N . TYR A 1 179 ? 0.254 9.230 -1.849 1.00 97.00 179 TYR A N 1
ATOM 1342 C CA . TYR A 1 179 ? 1.440 9.888 -1.322 1.00 97.00 179 TYR A CA 1
ATOM 1343 C C . TYR A 1 179 ? 2.495 9.952 -2.422 1.00 97.00 179 TYR A C 1
ATOM 1345 O O . TYR A 1 179 ? 2.767 8.944 -3.077 1.00 97.00 179 TYR A O 1
ATOM 1353 N N . ARG A 1 180 ? 3.063 11.137 -2.642 1.00 93.62 180 ARG A N 1
ATOM 1354 C CA . ARG A 1 180 ? 4.085 11.403 -3.662 1.00 93.62 180 ARG A CA 1
ATOM 1355 C C . ARG A 1 180 ? 5.324 11.930 -2.952 1.00 93.62 180 ARG A C 1
ATOM 1357 O O . ARG A 1 180 ? 5.182 12.876 -2.181 1.00 93.62 180 ARG A O 1
ATOM 1364 N N . ALA A 1 181 ? 6.451 11.260 -3.165 1.00 85.81 181 ALA A N 1
ATOM 1365 C CA . ALA A 1 181 ? 7.768 11.563 -2.608 1.00 85.81 181 ALA A CA 1
ATOM 1366 C C . ALA A 1 181 ? 8.848 10.791 -3.380 1.00 85.81 181 ALA A C 1
ATOM 1368 O O . ALA A 1 181 ? 8.500 9.919 -4.213 1.00 85.81 181 ALA A O 1
#

Secondary structure (DSSP, 8-state):
---------HHHHS-EEEEEEE-TTTTT-TTTHHHHHHHHHHHHHHHHHHHTTSPEEEEE---TTHHHHHHHHHHTSTTEEEEE----EEB--TTTS-SSS----TT---GGGG-GGGEESS--SSSSB-THHHHHHHHHHHHTT-SEEEEEE-TTS--HHHHHHHHHHHHTT--EEEEE-

Radius of gyration: 18.35 Å; Cα contacts (8 Å, |Δi|>4): 284; chains: 1; bounding box: 50×38×65 Å

Solvent-accessible surface area (backbone atoms only — not comparable to full-atom values): 10378 Å² total; per-residue (Å²): 136,83,80,78,80,74,80,75,52,75,72,69,74,40,63,35,27,37,32,41,40,30,18,61,59,25,56,69,40,87,89,49,18,69,58,34,47,50,54,49,51,51,51,53,51,53,50,51,60,71,32,68,85,32,43,34,35,39,36,25,40,57,38,58,20,34,22,44,52,52,43,60,62,30,77,79,36,86,68,40,44,67,45,74,46,51,27,62,33,34,71,51,54,90,85,78,64,73,96,61,96,79,74,76,57,92,92,60,69,60,83,82,76,70,58,70,89,54,50,36,59,53,84,78,90,71,79,63,49,49,71,56,29,56,54,56,39,44,54,49,55,57,69,70,64,44,63,31,36,45,38,40,40,29,71,98,54,84,42,60,68,37,51,52,42,53,54,52,34,52,76,72,70,36,51,74,47,81,47,79,72

Nearest PDB structures (foldseek):
  2g7z-assembly3_A  TM=5.249E-01  e=4.355E-01  Streptococcus pyogenes M1 GAS
  4cvn-assembly3_H  TM=5.722E-01  e=5.984E-01  Pyrococcus abyssi GE5
  2g7z-assembly3_B-2  TM=4.938E-01  e=3.599E-01  Streptococcus pyogenes M1 GAS
  8cp3-assembly1_A  TM=4.688E-01  e=1.204E+00  Methanococcus maripaludis S2
  1y9j-assembly1_A  TM=4.033E-01  e=1.763E+00  Rattus norvegicus